Protein AF-A0A6N8UDV1-F1 (afdb_monomer_lite)

Secondary structure (DSSP, 8-state):
---SS-TTSPBPP-STTTTS-SS--STT--TTHHHHHHHHT-----TTSS-SEEETTEEEEEEEPPTTSEEE--THHHHHHHHHHHHHHHHHHHHHHGGGTPPSSHHHHHHHHHHHHHHS--TT--S-HHHHHHTT-B-HHHHHHHHHHHHHHHTTS-----EEEEEETTTTEEEEEEHHHHHHHHTTS---HHHHHHHTT--HHHHHHHHHHHHHHHHHGGGSSS-HHHHHHHHHHHTTSSEEEEEEETTTEEEE---STTEEEEEEETTEEEEEE-

Sequence (278 aa):
MKNQYKNNIWNPWTKKSKNIKFKSSILAVGDGEEKLGAEFNTVPLGQNVSYDLLVFGEKWEVKKLDSDNSFRLGVEVASNYRLIIDSVIRILENVLQLENILINSKKSNQIKNYINLIKSNTGRSSTLLISGLRRNEVSASNLSKANDLIENLKKLLIAENFSVKMFSSYDGLEGNYDILNAFRKLEFEDISIENKLSKLECDIEFYTRLQLTSKIFDDIIIFKDISLKEKLNELVRSIFTDIKLVLVHKDKGFKPITDMDLFYCNRITSGNPRCKLY

Foldseek 3Di:
DPPPDDAPAFDFQDPQLVVPAQCDPDPQQHGNLQSVCSVQVWAFDGPPDLAGTQHPNAGAHEFEADPVQKTFHDPVLLVVVLLLLVLLLQLLVLLLVCLVVQDDDPLSVVSVVLNVLQVDDWDPDPDGLSRCSVQQFWALRSLVSSQVSLVVLLVLADPDWDWFFDQAPVVRDTDTDTLLVLLVRCVPDPDDPVVSCVRSVHDSSVNSSSSSCNRNVVSSVVPNPHTSFVVQLCSVLVSCPRYWYKYADNGRHIHTHDPSVQKTFRTTDPSTTMMHGD

Structure (mmCIF, N/CA/C/O backbone):
data_AF-A0A6N8UDV1-F1
#
_entry.id   AF-A0A6N8UDV1-F1
#
loop_
_atom_site.group_PDB
_atom_site.id
_atom_site.type_symbol
_atom_site.label_atom_id
_atom_site.label_alt_id
_atom_site.label_comp_id
_atom_site.label_asym_id
_atom_site.label_entity_id
_atom_site.label_seq_id
_atom_site.pdbx_PDB_ins_code
_atom_site.Cartn_x
_atom_site.Cartn_y
_atom_site.Cartn_z
_atom_site.occupancy
_atom_site.B_iso_or_equiv
_atom_site.auth_seq_id
_atom_site.auth_comp_id
_atom_site.auth_asym_id
_atom_site.auth_atom_id
_atom_site.pdbx_PDB_model_num
ATOM 1 N N . MET A 1 1 ? 9.685 -21.122 -33.151 1.00 46.31 1 MET A N 1
ATOM 2 C CA . MET A 1 1 ? 10.561 -19.972 -33.476 1.00 46.31 1 MET A CA 1
ATOM 3 C C . MET A 1 1 ? 11.771 -20.020 -32.553 1.00 46.31 1 MET A C 1
ATOM 5 O O . MET A 1 1 ? 11.583 -20.225 -31.364 1.00 46.31 1 MET A O 1
ATOM 9 N N . LYS A 1 2 ? 13.003 -19.933 -33.075 1.00 43.81 2 LYS A N 1
ATOM 10 C CA . LYS A 1 2 ? 14.222 -19.900 -32.243 1.00 43.81 2 LYS A CA 1
ATOM 11 C C . LYS A 1 2 ? 14.246 -18.589 -31.452 1.00 43.81 2 LYS A C 1
ATOM 13 O O . LYS A 1 2 ? 14.195 -17.529 -32.069 1.00 43.81 2 LYS A O 1
ATOM 18 N N . ASN A 1 3 ? 14.339 -18.668 -30.127 1.00 53.94 3 ASN A N 1
ATOM 19 C CA . ASN A 1 3 ? 14.465 -17.502 -29.250 1.00 53.94 3 ASN A CA 1
ATOM 20 C C . ASN A 1 3 ? 15.714 -16.689 -29.640 1.00 53.94 3 ASN A C 1
ATOM 22 O O . ASN A 1 3 ? 16.837 -17.122 -29.387 1.00 53.94 3 ASN A O 1
ATOM 26 N N . GLN A 1 4 ? 15.521 -15.534 -30.291 1.00 80.81 4 GLN A N 1
ATOM 27 C CA . GLN A 1 4 ? 16.610 -14.629 -30.700 1.00 80.81 4 GLN A CA 1
ATOM 28 C C . GLN A 1 4 ? 17.245 -13.880 -29.516 1.00 80.81 4 GLN A C 1
ATOM 30 O O . GLN A 1 4 ? 18.294 -13.262 -29.667 1.00 80.81 4 GLN A O 1
ATOM 35 N N . TYR A 1 5 ? 16.635 -13.960 -28.338 1.00 89.50 5 TYR A N 1
ATOM 36 C CA . TYR A 1 5 ? 17.117 -13.406 -27.079 1.00 89.50 5 TYR A CA 1
ATOM 37 C C . TYR A 1 5 ? 16.723 -14.337 -25.933 1.00 89.50 5 TYR A C 1
ATOM 39 O O . TYR A 1 5 ? 15.841 -15.188 -26.065 1.00 89.50 5 TYR A O 1
ATOM 47 N N . LYS A 1 6 ? 17.386 -14.181 -24.792 1.00 92.81 6 LYS A N 1
ATOM 48 C CA . LYS A 1 6 ? 17.102 -14.927 -23.567 1.00 92.81 6 LYS A CA 1
ATOM 49 C C . LYS A 1 6 ? 16.294 -14.049 -22.609 1.00 92.81 6 LYS A C 1
ATOM 51 O O . LYS A 1 6 ? 16.660 -12.899 -22.370 1.00 92.81 6 LYS A O 1
ATOM 56 N N . ASN A 1 7 ? 15.209 -14.593 -22.063 1.00 92.19 7 ASN A N 1
ATOM 57 C CA . ASN A 1 7 ? 14.381 -13.909 -21.067 1.00 92.19 7 ASN A CA 1
ATOM 58 C C . ASN A 1 7 ? 15.070 -13.886 -19.695 1.00 92.19 7 ASN A C 1
ATOM 60 O O . ASN A 1 7 ? 15.887 -14.753 -19.386 1.00 92.19 7 ASN A O 1
ATOM 64 N N . ASN A 1 8 ? 14.725 -12.894 -18.875 1.00 91.31 8 ASN A N 1
ATOM 65 C CA . ASN A 1 8 ? 15.171 -12.692 -17.492 1.00 91.31 8 ASN A CA 1
ATOM 66 C C . ASN A 1 8 ? 16.697 -12.560 -17.298 1.00 91.31 8 ASN A C 1
ATOM 68 O O . ASN A 1 8 ? 17.172 -12.458 -16.164 1.00 91.31 8 ASN A O 1
ATOM 72 N N . ILE A 1 9 ? 17.476 -12.456 -18.375 1.00 93.00 9 ILE A N 1
ATOM 73 C CA . ILE A 1 9 ? 18.921 -12.210 -18.342 1.00 93.00 9 ILE A CA 1
ATOM 74 C C . ILE A 1 9 ? 19.316 -11.105 -19.325 1.00 93.00 9 ILE A C 1
ATOM 76 O O . ILE A 1 9 ? 18.561 -10.762 -20.232 1.00 93.00 9 ILE A O 1
ATOM 80 N N . TRP A 1 10 ? 20.506 -10.536 -19.137 1.00 94.88 10 TRP A N 1
ATOM 81 C CA . TRP A 1 10 ? 21.035 -9.507 -20.029 1.00 94.88 10 TRP A CA 1
ATOM 82 C C . TRP A 1 10 ? 21.495 -10.107 -21.360 1.00 94.88 10 TRP A C 1
ATOM 84 O O . TRP A 1 10 ? 22.311 -11.028 -21.394 1.00 94.88 10 TRP A O 1
ATOM 94 N N . ASN A 1 11 ? 20.983 -9.549 -22.452 1.00 96.56 11 ASN A N 1
ATOM 95 C CA . ASN A 1 11 ? 21.400 -9.811 -23.821 1.00 96.56 11 ASN A CA 1
ATOM 96 C C . ASN A 1 11 ? 22.271 -8.631 -24.267 1.00 96.56 11 ASN A C 1
ATOM 98 O O . ASN A 1 11 ? 21.762 -7.509 -24.301 1.00 96.56 11 ASN A O 1
ATOM 102 N N . PRO A 1 12 ? 23.563 -8.839 -24.577 1.00 96.44 12 PRO A N 1
ATOM 103 C CA . PRO A 1 12 ? 24.463 -7.746 -24.926 1.00 96.44 12 PRO A CA 1
ATOM 104 C C . PRO A 1 12 ? 24.051 -7.081 -26.244 1.00 96.44 12 PRO A C 1
ATOM 106 O O . PRO A 1 12 ? 23.502 -7.729 -27.136 1.00 96.44 12 PRO A O 1
ATOM 109 N N . TRP A 1 13 ? 24.375 -5.793 -26.386 1.00 95.88 13 TRP A N 1
ATOM 110 C CA . TRP A 1 13 ? 24.215 -5.084 -27.656 1.00 95.88 13 TRP A CA 1
ATOM 111 C C . TRP A 1 13 ? 25.033 -5.753 -28.760 1.00 95.88 13 TRP A C 1
ATOM 113 O O . TRP A 1 13 ? 26.178 -6.159 -28.540 1.00 95.88 13 TRP A O 1
ATOM 123 N N . THR A 1 14 ? 24.468 -5.837 -29.962 1.00 94.62 14 THR A N 1
ATOM 124 C CA . THR A 1 14 ? 25.133 -6.463 -31.103 1.00 94.62 14 THR A CA 1
ATOM 125 C C . THR A 1 14 ? 25.673 -5.417 -32.076 1.00 94.62 14 THR A C 1
ATOM 127 O O . THR A 1 14 ? 25.559 -4.203 -31.885 1.00 94.62 14 THR A O 1
ATOM 130 N N . LYS A 1 15 ? 26.283 -5.885 -33.173 1.00 93.69 15 LYS A N 1
ATOM 131 C CA . LYS A 1 15 ? 26.737 -5.004 -34.256 1.00 93.69 15 LYS A CA 1
ATOM 132 C C . LYS A 1 15 ? 25.580 -4.235 -34.910 1.00 93.69 15 LYS A C 1
ATOM 134 O O . LYS A 1 15 ? 25.843 -3.167 -35.455 1.00 93.69 15 LYS A O 1
ATOM 139 N N . LYS A 1 16 ? 24.337 -4.731 -34.824 1.00 93.38 16 LYS A N 1
ATOM 140 C CA . LYS A 1 16 ? 23.153 -4.099 -35.429 1.00 93.38 16 LYS A CA 1
ATOM 141 C C . LYS A 1 16 ? 22.911 -2.691 -34.895 1.00 93.38 16 LYS A C 1
ATOM 143 O O . LYS A 1 16 ? 22.721 -1.765 -35.672 1.00 93.38 16 LYS A O 1
ATOM 148 N N . SER A 1 17 ? 23.003 -2.509 -33.579 1.00 93.75 17 SER A N 1
ATOM 149 C CA . SER A 1 17 ? 22.775 -1.210 -32.942 1.00 93.75 17 SER A CA 1
ATOM 150 C C . SER A 1 17 ? 24.064 -0.426 -32.668 1.00 93.75 17 SER A C 1
ATOM 152 O O . SER A 1 17 ? 24.022 0.590 -31.973 1.00 93.75 17 SER A O 1
ATOM 154 N N . LYS A 1 18 ? 25.230 -0.866 -33.176 1.00 92.00 18 LYS A N 1
ATOM 155 C CA . LYS A 1 18 ? 26.552 -0.303 -32.818 1.00 92.00 18 LYS A CA 1
ATOM 156 C C . LYS A 1 18 ? 26.631 1.214 -33.013 1.00 92.00 18 LYS A C 1
ATOM 158 O O . LYS A 1 18 ? 27.196 1.900 -32.166 1.00 92.00 18 LYS A O 1
ATOM 163 N N . ASN A 1 19 ? 26.046 1.717 -34.098 1.00 92.62 19 ASN A N 1
ATOM 164 C CA . ASN A 1 19 ? 26.096 3.135 -34.463 1.00 92.62 19 ASN A CA 1
ATOM 165 C C . ASN A 1 19 ? 24.965 3.965 -33.831 1.00 92.62 19 ASN A C 1
ATOM 167 O O . ASN A 1 19 ? 24.956 5.185 -33.971 1.00 92.62 19 ASN A O 1
ATOM 171 N N . ILE A 1 20 ? 24.036 3.325 -33.115 1.00 93.19 20 ILE A N 1
ATOM 172 C CA . ILE A 1 20 ? 22.939 3.998 -32.419 1.00 93.19 20 ILE A CA 1
ATOM 173 C C . ILE A 1 20 ? 23.391 4.350 -31.000 1.00 93.19 20 ILE A C 1
ATOM 175 O O . ILE A 1 20 ? 23.828 3.486 -30.222 1.00 93.19 20 ILE A O 1
ATOM 179 N N . LYS A 1 21 ? 23.310 5.641 -30.662 1.00 94.25 21 LYS A N 1
ATOM 180 C CA . LYS A 1 21 ? 23.623 6.143 -29.320 1.00 94.25 21 LYS A CA 1
ATOM 181 C C . LYS A 1 21 ? 22.597 5.604 -28.323 1.00 94.25 21 LYS A C 1
ATOM 183 O O . LYS A 1 21 ? 21.434 5.426 -28.648 1.00 94.25 21 LYS A O 1
ATOM 188 N N . PHE A 1 22 ? 23.035 5.332 -27.093 1.00 93.25 22 PHE A N 1
ATOM 189 C CA . PHE A 1 22 ? 22.113 4.898 -26.037 1.00 93.25 22 PHE A CA 1
ATOM 190 C C . PHE A 1 22 ? 21.219 6.047 -25.555 1.00 93.25 22 PHE A C 1
ATOM 192 O O . PHE A 1 22 ? 20.041 5.842 -25.301 1.00 93.25 22 PHE A O 1
ATOM 199 N N . LYS A 1 23 ? 21.786 7.252 -25.421 1.00 92.56 23 LYS A N 1
ATOM 200 C CA . LYS A 1 23 ? 21.021 8.441 -25.049 1.00 92.56 23 LYS A CA 1
ATOM 201 C C . LYS A 1 23 ? 20.257 8.941 -26.271 1.00 92.56 23 LYS A C 1
ATOM 203 O O . LYS A 1 23 ? 20.907 9.250 -27.274 1.00 92.56 23 LYS A O 1
ATOM 208 N N . SER A 1 24 ? 18.936 9.024 -26.159 1.00 87.88 24 SER A N 1
ATOM 209 C CA . SER A 1 24 ? 18.085 9.550 -27.227 1.00 87.88 24 SER A CA 1
ATOM 210 C C . SER A 1 24 ? 18.288 11.062 -27.365 1.00 87.88 24 SER A C 1
ATOM 212 O O . SER A 1 24 ? 18.502 11.775 -26.377 1.00 87.88 24 SER A O 1
ATOM 214 N N . SER A 1 25 ? 18.251 11.557 -28.600 1.00 85.75 25 SER A N 1
ATOM 215 C CA . SER A 1 25 ? 18.155 12.994 -28.902 1.00 85.75 25 SER A CA 1
ATOM 216 C C . SER A 1 25 ? 16.743 13.420 -29.304 1.00 85.75 25 SER A C 1
ATOM 218 O O . SER A 1 25 ? 16.510 14.608 -29.517 1.00 85.75 25 SER A O 1
ATOM 220 N N . ILE A 1 26 ? 15.818 12.468 -29.432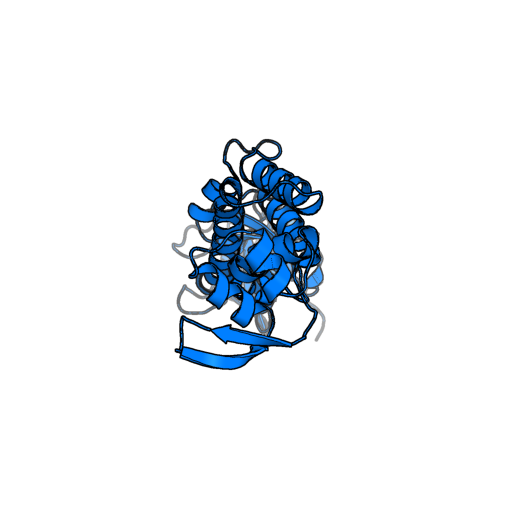 1.00 84.50 26 ILE A N 1
ATOM 221 C CA . ILE A 1 26 ? 14.446 12.702 -29.872 1.00 84.50 26 ILE A CA 1
ATOM 222 C C . ILE A 1 26 ? 13.576 12.980 -28.645 1.00 84.50 26 ILE A C 1
ATOM 224 O O . ILE A 1 26 ? 13.618 12.254 -27.650 1.00 84.50 26 ILE A O 1
ATOM 228 N N . LEU A 1 27 ? 12.781 14.050 -28.714 1.00 79.12 27 LEU A N 1
ATOM 229 C CA . LEU A 1 27 ? 11.787 14.353 -27.687 1.00 79.12 27 LEU A CA 1
ATOM 230 C C . LEU A 1 27 ? 10.797 13.191 -27.565 1.00 79.12 27 LEU A C 1
ATOM 232 O O . LEU A 1 27 ? 10.338 12.663 -28.571 1.00 79.12 27 LEU A O 1
ATOM 236 N N . ALA A 1 28 ? 10.449 12.837 -26.328 1.00 77.88 28 ALA A N 1
ATOM 237 C CA . ALA A 1 28 ? 9.512 11.761 -26.001 1.00 77.88 28 ALA A CA 1
ATOM 238 C C . ALA A 1 28 ? 9.949 10.325 -26.347 1.00 77.88 28 ALA A C 1
ATOM 240 O O . ALA A 1 28 ? 9.132 9.424 -26.211 1.00 77.88 28 ALA A O 1
ATOM 241 N N . VAL A 1 29 ? 11.214 10.105 -26.717 1.00 84.56 29 VAL A N 1
ATOM 242 C CA . VAL A 1 29 ? 11.803 8.764 -26.858 1.00 84.56 29 VAL A CA 1
ATOM 243 C C . VAL A 1 29 ? 12.805 8.556 -25.731 1.00 84.56 29 VAL A C 1
ATOM 245 O O . VAL A 1 29 ? 13.730 9.359 -25.561 1.00 84.56 29 VAL A O 1
ATOM 248 N N . GLY A 1 30 ? 12.616 7.507 -24.940 1.00 87.06 30 GLY A N 1
ATOM 249 C CA . GLY A 1 30 ? 13.472 7.197 -23.806 1.00 87.06 30 GLY A CA 1
ATOM 250 C C . GLY A 1 30 ? 14.849 6.671 -24.211 1.00 87.06 30 GLY A C 1
ATOM 251 O O . GLY A 1 30 ? 15.101 6.177 -25.312 1.00 87.06 30 GLY A O 1
ATOM 252 N N . ASP A 1 31 ? 15.791 6.784 -23.278 1.00 92.06 31 ASP A N 1
ATOM 253 C CA . ASP A 1 31 ? 17.144 6.265 -23.459 1.00 92.06 31 ASP A CA 1
ATOM 254 C C . ASP A 1 31 ? 17.124 4.743 -23.692 1.00 92.06 31 ASP A C 1
ATOM 256 O O . ASP A 1 31 ? 16.642 3.976 -22.858 1.00 92.06 31 ASP A O 1
ATOM 260 N N . GLY A 1 32 ? 17.742 4.306 -24.788 1.00 93.00 32 GLY A N 1
ATOM 261 C CA . GLY A 1 32 ? 17.885 2.901 -25.159 1.00 93.00 32 GLY A CA 1
ATOM 262 C C . GLY A 1 32 ? 16.769 2.348 -26.047 1.00 93.00 32 GLY A C 1
ATOM 263 O O . GLY A 1 32 ? 16.980 1.282 -26.622 1.00 93.00 32 GLY A O 1
ATOM 264 N N . GLU A 1 33 ? 15.653 3.059 -26.231 1.00 94.75 33 GLU A N 1
ATOM 265 C CA . GLU A 1 33 ? 14.538 2.633 -27.095 1.00 94.75 33 GLU A CA 1
ATOM 266 C C . GLU A 1 33 ? 14.958 2.519 -28.563 1.00 94.75 33 GLU A C 1
ATOM 268 O O . GLU A 1 33 ? 14.827 1.449 -29.152 1.00 94.75 33 GLU A O 1
ATOM 273 N N . GLU A 1 34 ? 15.555 3.568 -29.145 1.00 94.75 34 GLU A N 1
ATOM 274 C CA . GLU A 1 34 ? 16.041 3.537 -30.538 1.00 94.75 34 GLU A CA 1
ATOM 275 C C . GLU A 1 34 ? 17.090 2.441 -30.747 1.00 94.75 34 GLU A C 1
ATOM 277 O O . GLU A 1 34 ? 17.106 1.731 -31.755 1.00 94.75 34 GLU A O 1
ATOM 282 N N . LYS A 1 35 ? 17.981 2.288 -29.760 1.00 95.75 35 LYS A N 1
ATOM 283 C CA . LYS A 1 35 ? 19.049 1.291 -29.799 1.00 95.75 35 LYS A CA 1
ATOM 284 C C . LYS A 1 35 ? 18.476 -0.124 -29.788 1.00 95.75 35 LYS A C 1
ATOM 286 O O . LYS A 1 35 ? 18.953 -0.970 -30.541 1.00 95.75 35 LYS A O 1
ATOM 291 N N . LEU A 1 36 ? 17.462 -0.364 -28.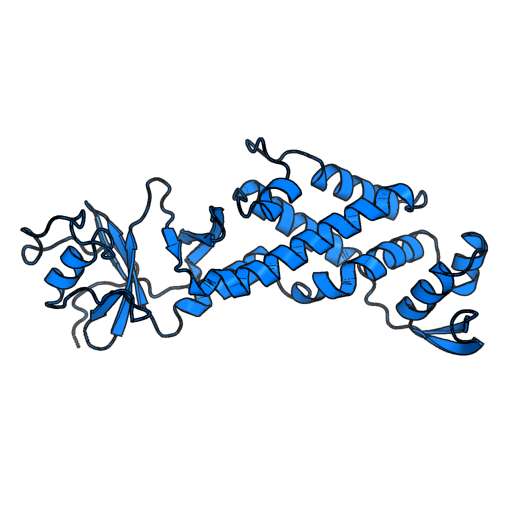959 1.00 96.38 36 LEU A N 1
ATOM 292 C CA . LEU A 1 36 ? 16.754 -1.634 -28.890 1.00 96.38 36 LEU A CA 1
ATOM 293 C C . LEU A 1 36 ? 15.936 -1.891 -30.159 1.00 96.38 36 LEU A C 1
ATOM 295 O O . LEU A 1 36 ? 15.999 -2.992 -30.699 1.00 96.38 36 LEU A O 1
ATOM 299 N N . GLY A 1 37 ? 15.249 -0.876 -30.686 1.00 94.94 37 GLY A N 1
ATOM 300 C CA . GLY A 1 37 ? 14.526 -0.967 -31.952 1.00 94.94 37 GLY A 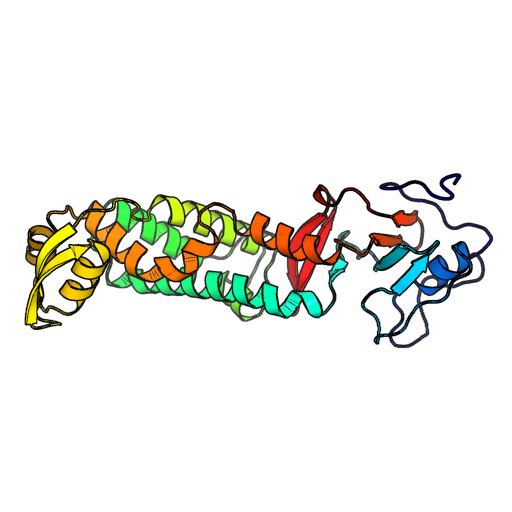CA 1
ATOM 301 C C . GLY A 1 37 ? 15.427 -1.436 -33.097 1.00 94.94 37 GLY A C 1
ATOM 302 O O . GLY A 1 37 ? 15.085 -2.376 -33.816 1.00 94.94 37 GLY A O 1
ATOM 303 N N . ALA A 1 38 ? 16.646 -0.893 -33.185 1.00 94.88 38 ALA A N 1
ATOM 304 C CA . ALA A 1 38 ? 17.640 -1.301 -34.179 1.00 94.88 38 ALA A CA 1
ATOM 305 C C . ALA A 1 38 ? 18.103 -2.770 -34.054 1.00 94.88 38 ALA A C 1
ATOM 307 O O . ALA A 1 38 ? 18.453 -3.385 -35.060 1.00 94.88 38 ALA A O 1
ATOM 308 N N . GLU A 1 39 ? 18.095 -3.375 -32.859 1.00 95.19 39 GLU A N 1
ATOM 309 C CA . GLU A 1 39 ? 18.412 -4.809 -32.702 1.00 95.19 39 GLU A CA 1
ATOM 310 C C . GLU A 1 39 ? 17.366 -5.710 -33.382 1.00 95.19 39 GLU A C 1
ATOM 312 O O . GLU A 1 39 ? 17.695 -6.785 -33.909 1.00 95.19 39 GLU A O 1
ATOM 317 N N . PHE A 1 40 ? 16.118 -5.239 -33.418 1.00 94.50 40 PHE A N 1
ATOM 318 C CA . PHE A 1 40 ? 14.947 -5.976 -33.889 1.00 94.50 40 PHE A CA 1
ATOM 319 C C . PHE A 1 40 ? 14.353 -5.439 -35.196 1.00 94.50 40 PHE A C 1
ATOM 321 O O . PHE A 1 40 ? 13.323 -5.941 -35.637 1.00 94.50 40 PHE A O 1
ATOM 328 N N . ASN A 1 41 ? 15.021 -4.480 -35.846 1.00 93.38 41 ASN A N 1
ATOM 329 C CA . ASN A 1 41 ? 14.546 -3.805 -37.058 1.00 93.38 41 ASN A CA 1
ATOM 330 C C . ASN A 1 41 ? 13.143 -3.190 -36.887 1.00 93.38 41 ASN A C 1
ATOM 332 O O . ASN A 1 41 ? 12.290 -3.315 -37.763 1.00 93.38 41 ASN A O 1
ATOM 336 N N . THR A 1 42 ? 12.909 -2.547 -35.745 1.00 93.06 42 THR A N 1
ATOM 337 C CA . THR A 1 42 ? 11.674 -1.822 -35.420 1.00 93.06 42 THR A CA 1
ATOM 338 C C . THR A 1 42 ? 12.008 -0.397 -34.969 1.00 93.06 42 THR A C 1
ATOM 340 O O . THR A 1 42 ? 13.176 -0.067 -34.745 1.00 93.06 42 THR A O 1
ATOM 343 N N . VAL A 1 43 ? 10.998 0.460 -34.858 1.00 92.06 43 VAL A N 1
ATOM 344 C CA . VAL A 1 43 ? 11.150 1.866 -34.461 1.00 92.06 43 VAL A CA 1
ATOM 345 C C . VAL A 1 43 ? 10.340 2.151 -33.196 1.00 92.06 43 VAL A C 1
ATOM 347 O O . VAL A 1 43 ? 9.268 1.560 -33.044 1.00 92.06 43 VAL A O 1
ATOM 350 N N . PRO A 1 44 ? 10.822 3.036 -32.302 1.00 91.81 44 PRO A N 1
ATOM 351 C CA . PRO A 1 44 ? 10.039 3.493 -31.162 1.00 91.81 44 PRO A CA 1
ATOM 352 C C . PRO A 1 44 ? 8.701 4.073 -31.601 1.00 91.81 44 PRO A C 1
ATOM 354 O O . PRO A 1 44 ? 8.619 4.857 -32.551 1.00 91.81 44 PRO A O 1
ATOM 357 N N . LEU A 1 45 ? 7.654 3.670 -30.902 1.00 85.50 45 LEU A N 1
ATOM 358 C CA . LEU A 1 45 ? 6.317 4.196 -31.063 1.00 85.50 45 LEU A CA 1
ATOM 359 C C . LEU A 1 45 ? 6.170 5.407 -30.134 1.00 85.50 45 LEU A C 1
ATOM 361 O O . LEU A 1 45 ? 6.655 5.407 -29.010 1.00 85.50 45 LEU A O 1
ATOM 365 N N . GLY A 1 46 ? 5.569 6.486 -30.636 1.00 73.38 46 GLY A N 1
ATOM 366 C CA . GLY A 1 46 ? 5.429 7.730 -29.874 1.00 73.38 46 GLY A CA 1
ATOM 367 C C . GLY A 1 46 ? 4.380 7.649 -28.756 1.00 73.38 46 GLY A C 1
ATOM 368 O O . GLY A 1 46 ? 3.725 6.633 -28.559 1.00 73.38 46 GLY A O 1
ATOM 369 N N . GLN A 1 47 ? 4.128 8.785 -28.098 1.00 69.56 47 GLN A N 1
ATOM 370 C CA . GLN A 1 47 ? 3.263 8.919 -26.907 1.00 69.56 47 GLN A CA 1
ATOM 371 C C . GLN A 1 47 ? 1.786 8.497 -27.068 1.00 69.56 47 GLN A C 1
ATOM 373 O O . GLN A 1 47 ? 1.041 8.518 -26.093 1.00 69.56 47 GLN A O 1
ATOM 378 N N . ASN A 1 48 ? 1.339 8.155 -28.277 1.00 75.94 48 ASN A N 1
ATOM 379 C CA . ASN A 1 48 ? -0.059 7.816 -28.563 1.00 75.94 48 ASN A CA 1
ATOM 380 C C . ASN A 1 48 ? -0.383 6.328 -28.359 1.00 75.94 48 ASN A C 1
ATOM 382 O O . ASN A 1 48 ? -1.522 5.920 -28.579 1.00 75.94 48 ASN A O 1
ATOM 386 N N . VAL A 1 49 ? 0.601 5.511 -27.983 1.00 82.56 49 VAL A N 1
ATOM 387 C CA . VAL A 1 49 ? 0.417 4.092 -27.663 1.00 82.56 49 VAL A CA 1
ATOM 388 C C . VAL A 1 49 ? 0.970 3.788 -26.273 1.00 82.56 49 VAL A C 1
ATOM 390 O O . VAL A 1 49 ? 1.830 4.502 -25.770 1.00 82.56 49 VAL A O 1
ATOM 393 N N . SER A 1 50 ? 0.466 2.727 -25.645 1.00 83.12 50 SER A N 1
ATOM 394 C CA . SER A 1 50 ? 0.827 2.333 -24.276 1.00 83.12 50 SER A CA 1
ATOM 395 C C . SER A 1 50 ? 2.130 1.529 -24.164 1.00 83.12 50 SER A C 1
ATOM 397 O O . SER A 1 50 ? 2.425 1.014 -23.092 1.00 83.12 50 SER A O 1
ATOM 399 N N . TYR A 1 51 ? 2.872 1.362 -25.262 1.00 89.56 51 TYR A N 1
ATOM 400 C CA . TYR A 1 51 ? 4.095 0.565 -25.325 1.00 89.56 51 TYR A CA 1
ATOM 401 C C . TYR A 1 51 ? 5.083 1.168 -26.329 1.00 89.56 51 TYR A C 1
ATOM 403 O O . TYR A 1 51 ? 4.678 1.712 -27.356 1.00 89.56 51 TYR A O 1
ATOM 411 N N . ASP A 1 52 ? 6.378 1.009 -26.074 1.00 91.50 52 ASP A N 1
ATOM 412 C CA . ASP A 1 52 ? 7.429 1.679 -26.845 1.00 91.50 52 ASP A CA 1
ATOM 413 C C . ASP A 1 52 ? 7.806 0.944 -28.144 1.00 91.50 52 ASP A C 1
ATOM 415 O O . ASP A 1 52 ? 8.165 1.583 -29.130 1.00 91.50 52 ASP A O 1
ATOM 419 N N . LEU A 1 53 ? 7.760 -0.395 -28.191 1.00 93.94 53 LEU A N 1
ATOM 420 C CA . LEU A 1 53 ? 8.176 -1.173 -29.374 1.00 93.94 53 LEU A CA 1
ATOM 421 C C . LEU A 1 53 ? 7.222 -2.329 -29.687 1.00 93.94 53 LEU A C 1
ATOM 423 O O . LEU A 1 53 ? 6.745 -3.020 -28.792 1.00 93.94 53 LEU A O 1
ATOM 427 N N . LEU A 1 54 ? 7.015 -2.605 -30.979 1.00 93.81 54 LEU A N 1
ATOM 428 C CA . LEU A 1 54 ? 6.394 -3.848 -31.445 1.00 93.81 54 LEU A CA 1
ATOM 429 C C . LEU A 1 54 ? 7.483 -4.786 -31.972 1.00 93.81 54 LEU A C 1
ATOM 431 O O . LEU A 1 54 ? 8.097 -4.513 -33.008 1.00 93.81 54 LEU A O 1
ATOM 435 N N . VAL A 1 55 ? 7.727 -5.887 -31.261 1.00 92.88 55 VAL A N 1
ATOM 436 C CA . VAL A 1 55 ? 8.788 -6.854 -31.578 1.00 92.88 55 VAL A CA 1
ATOM 437 C C . VAL A 1 55 ? 8.161 -8.232 -31.745 1.00 92.88 55 VAL A C 1
ATOM 439 O O . VAL A 1 55 ? 7.607 -8.787 -30.806 1.00 92.88 55 VAL A O 1
ATOM 442 N N . PHE A 1 56 ? 8.218 -8.788 -32.959 1.00 90.62 56 PHE A N 1
ATOM 443 C CA . PHE A 1 56 ? 7.625 -10.097 -33.290 1.00 90.62 56 PHE A CA 1
ATOM 444 C C . PHE A 1 56 ? 6.139 -10.246 -32.902 1.00 90.62 56 PHE A C 1
ATOM 446 O O . PHE A 1 56 ? 5.692 -11.337 -32.562 1.00 90.62 56 PHE A O 1
ATOM 453 N N . GLY A 1 57 ? 5.373 -9.152 -32.959 1.00 89.56 57 GLY A N 1
ATOM 454 C CA . GLY A 1 57 ? 3.962 -9.127 -32.556 1.00 89.56 57 GLY A CA 1
ATOM 455 C C . GLY A 1 57 ? 3.728 -8.962 -31.049 1.00 89.56 57 GLY A C 1
ATOM 456 O O . GLY A 1 57 ? 2.579 -8.885 -30.630 1.00 89.56 57 GLY A O 1
ATOM 457 N N . GLU A 1 58 ? 4.783 -8.863 -30.238 1.00 92.81 58 GLU A N 1
ATOM 458 C CA . GLU A 1 58 ? 4.696 -8.560 -28.810 1.00 92.81 58 GLU A CA 1
ATOM 459 C C . GLU A 1 58 ? 4.839 -7.053 -28.561 1.00 92.81 58 GLU A C 1
ATOM 461 O O . GLU A 1 58 ? 5.732 -6.404 -29.116 1.00 92.81 58 GLU A O 1
ATOM 466 N N . LYS A 1 59 ? 3.990 -6.506 -27.686 1.00 94.12 59 LYS A N 1
ATOM 467 C CA . LYS A 1 59 ? 4.090 -5.127 -27.192 1.00 94.12 59 LYS A CA 1
ATOM 468 C C . LYS A 1 59 ? 5.176 -5.055 -26.127 1.00 94.12 59 LYS A C 1
ATOM 470 O O . LYS A 1 59 ? 5.130 -5.824 -25.167 1.00 94.12 59 LYS A O 1
ATOM 475 N N . TRP A 1 60 ? 6.161 -4.185 -26.296 1.00 94.00 60 TRP A N 1
ATOM 476 C CA . TRP A 1 60 ? 7.286 -4.043 -25.376 1.00 94.00 60 TRP A CA 1
ATOM 477 C C . TRP A 1 60 ? 7.315 -2.638 -24.779 1.00 94.00 60 TRP A C 1
ATOM 479 O O . TRP A 1 60 ? 7.371 -1.662 -25.519 1.00 94.00 60 TRP A O 1
ATOM 489 N N . GLU A 1 61 ? 7.343 -2.560 -23.451 1.00 93.06 61 GLU A N 1
ATOM 490 C CA . GLU A 1 61 ? 7.595 -1.334 -22.689 1.00 93.06 61 GLU A CA 1
ATOM 491 C C . GLU A 1 61 ? 9.065 -1.303 -22.282 1.00 93.06 61 GLU A C 1
ATOM 493 O O . GLU A 1 61 ? 9.556 -2.194 -21.580 1.00 93.06 61 GLU A O 1
ATOM 498 N N . VAL A 1 62 ? 9.784 -0.273 -22.702 1.00 93.56 62 VAL A N 1
ATOM 499 C CA . VAL A 1 62 ? 11.217 -0.131 -22.497 1.00 93.56 62 VAL A CA 1
ATOM 500 C C . VAL A 1 62 ? 11.473 0.766 -21.294 1.00 93.56 62 VAL A C 1
ATOM 502 O O . VAL A 1 62 ? 10.973 1.884 -21.164 1.00 93.56 62 VAL A O 1
ATOM 505 N N . LYS A 1 63 ? 12.287 0.270 -20.360 1.00 92.94 63 LYS A N 1
ATOM 506 C CA . LYS A 1 63 ? 12.667 1.030 -19.167 1.00 92.94 63 LYS A CA 1
ATOM 507 C C . LYS A 1 63 ? 14.163 1.005 -18.938 1.00 92.94 63 LYS A C 1
ATOM 509 O O . LYS A 1 63 ? 14.782 -0.034 -18.704 1.00 92.94 63 LYS A O 1
ATOM 514 N N . LYS A 1 64 ? 14.756 2.194 -18.950 1.00 92.81 64 LYS A N 1
ATOM 515 C CA . LYS A 1 64 ? 16.119 2.397 -18.473 1.00 92.81 64 LYS A CA 1
ATOM 516 C C . LYS A 1 64 ? 16.160 2.265 -16.953 1.00 92.81 64 LYS A C 1
ATOM 518 O O . LYS A 1 64 ? 15.353 2.866 -16.245 1.00 92.81 64 LYS A O 1
ATOM 523 N N . LEU A 1 65 ? 17.149 1.521 -16.465 1.00 90.06 65 LEU A N 1
ATOM 524 C CA . LEU A 1 65 ? 17.479 1.496 -15.045 1.00 90.06 65 LEU A CA 1
ATOM 525 C C . LEU A 1 65 ? 18.244 2.755 -14.636 1.00 90.06 65 LEU A C 1
ATOM 527 O O . LEU A 1 65 ? 19.208 3.158 -15.293 1.00 90.06 65 LEU A O 1
ATOM 531 N N . ASP A 1 66 ? 17.848 3.326 -13.506 1.00 86.44 66 ASP A N 1
ATOM 532 C CA . ASP A 1 66 ? 18.613 4.361 -12.826 1.00 86.44 66 ASP A CA 1
ATOM 533 C C . ASP A 1 66 ? 19.774 3.779 -12.020 1.00 86.44 66 ASP A C 1
ATOM 535 O O . ASP A 1 66 ? 19.923 2.566 -11.868 1.00 86.44 66 ASP A O 1
ATOM 539 N N . SER A 1 67 ? 20.604 4.667 -11.470 1.00 85.75 67 SER A N 1
ATOM 540 C CA . SER A 1 67 ? 21.794 4.308 -10.691 1.00 85.75 67 SER A CA 1
ATOM 541 C C . SER A 1 67 ? 21.501 3.429 -9.471 1.00 85.75 67 SER A C 1
ATOM 543 O O . SER A 1 67 ? 22.374 2.687 -9.033 1.00 85.75 67 SER A O 1
ATOM 545 N N . ASP A 1 68 ? 20.280 3.476 -8.932 1.00 85.19 68 ASP A N 1
ATOM 546 C CA . ASP A 1 68 ? 19.830 2.634 -7.822 1.00 85.19 68 ASP A CA 1
ATOM 547 C C . ASP A 1 68 ? 19.129 1.337 -8.276 1.00 85.19 68 ASP A C 1
ATOM 549 O O . ASP A 1 68 ? 18.488 0.676 -7.452 1.00 85.19 68 ASP A O 1
ATOM 553 N N . ASN A 1 69 ? 19.238 0.976 -9.561 1.00 87.00 69 ASN A N 1
ATOM 554 C CA . ASN A 1 69 ? 18.518 -0.117 -10.223 1.00 87.00 69 ASN A CA 1
ATOM 555 C C . ASN A 1 69 ? 16.986 0.007 -10.129 1.00 87.00 69 ASN A C 1
ATOM 557 O O . ASN A 1 69 ? 16.286 -1.004 -10.094 1.00 87.00 69 ASN A O 1
ATOM 561 N N . SER A 1 70 ? 16.456 1.233 -10.066 1.00 90.88 70 SER A N 1
ATOM 562 C CA . SER A 1 70 ? 15.013 1.485 -10.145 1.00 90.88 70 SER A CA 1
ATOM 563 C C . SER A 1 70 ? 14.588 2.083 -11.481 1.00 90.88 70 SER A C 1
ATOM 565 O O . SER A 1 70 ? 15.406 2.615 -12.226 1.00 90.88 70 SER A O 1
ATOM 567 N N . PHE A 1 71 ? 13.287 2.055 -11.759 1.00 90.12 71 PHE A N 1
ATOM 568 C CA . PHE A 1 71 ? 12.669 2.739 -12.899 1.00 90.12 71 PHE A CA 1
ATOM 569 C C . PHE A 1 71 ? 11.271 3.261 -12.529 1.00 90.12 71 PHE A C 1
ATOM 571 O O . PHE A 1 71 ? 10.698 2.849 -11.515 1.00 90.12 71 PHE A O 1
ATOM 578 N N . ARG A 1 72 ? 10.747 4.215 -13.308 1.00 86.38 72 ARG A N 1
ATOM 579 C CA . ARG A 1 72 ? 9.380 4.750 -13.153 1.00 86.38 72 ARG A CA 1
ATOM 580 C C . ARG A 1 72 ? 8.436 4.073 -14.126 1.00 86.38 72 ARG A C 1
ATOM 582 O O . ARG A 1 72 ? 8.839 3.728 -15.233 1.00 86.38 72 ARG A O 1
ATOM 589 N N . LEU A 1 73 ? 7.185 3.959 -13.716 1.00 83.06 73 LEU A N 1
ATOM 590 C CA . LEU A 1 73 ? 6.088 3.608 -14.606 1.00 83.06 73 LEU A CA 1
ATOM 591 C C . LEU A 1 73 ? 5.454 4.876 -15.187 1.00 83.06 73 LEU A C 1
ATOM 593 O O . LEU A 1 73 ? 5.683 5.977 -14.677 1.00 83.06 73 LEU A O 1
ATOM 597 N N . GLY A 1 74 ? 4.701 4.705 -16.274 1.00 74.88 74 GLY A N 1
ATOM 598 C CA . GLY A 1 74 ? 3.949 5.780 -16.915 1.00 74.88 74 GLY A CA 1
ATOM 599 C C . GLY A 1 74 ? 2.797 6.315 -16.055 1.00 74.88 74 GLY A C 1
ATOM 600 O O . GLY A 1 74 ? 2.509 5.812 -14.969 1.00 74.88 74 GLY A O 1
ATOM 601 N N . VAL A 1 75 ? 2.119 7.347 -16.562 1.00 71.75 75 VAL A N 1
ATOM 602 C CA . VAL A 1 75 ? 1.060 8.085 -15.843 1.00 71.75 75 VAL A CA 1
ATOM 603 C C . VAL A 1 75 ? -0.190 7.233 -15.586 1.00 71.75 75 VAL A C 1
ATOM 605 O O . VAL A 1 75 ? -0.916 7.491 -14.631 1.00 71.75 75 VAL A O 1
ATOM 608 N N . GLU A 1 76 ? -0.422 6.193 -16.388 1.00 72.31 76 GLU A N 1
ATOM 609 C CA . GLU A 1 76 ? -1.599 5.316 -16.295 1.00 72.31 76 GLU A CA 1
ATOM 610 C C . GLU A 1 76 ? -1.776 4.678 -14.905 1.00 72.31 76 GLU A C 1
ATOM 612 O O . GLU A 1 76 ? -2.889 4.499 -14.420 1.00 72.31 76 GLU A O 1
ATOM 617 N N . VAL A 1 77 ? -0.672 4.430 -14.200 1.00 76.56 77 VAL A N 1
ATOM 618 C CA . VAL A 1 77 ? -0.669 3.817 -12.861 1.00 76.56 77 VAL A CA 1
ATOM 619 C C . VAL A 1 77 ? -1.061 4.805 -11.766 1.00 76.56 77 VAL A C 1
ATOM 621 O O . VAL A 1 77 ? -1.469 4.400 -10.677 1.00 76.56 77 VAL A O 1
ATOM 624 N N . ALA A 1 78 ? -0.906 6.105 -12.023 1.00 74.31 78 ALA A N 1
ATOM 625 C CA . ALA A 1 78 ? -0.949 7.140 -10.997 1.00 74.31 78 ALA A CA 1
ATOM 626 C C . ALA A 1 78 ? -2.339 7.291 -10.361 1.00 74.31 78 ALA A C 1
ATOM 628 O O . ALA A 1 78 ? -2.438 7.538 -9.159 1.00 74.31 78 ALA A O 1
ATOM 629 N N . SER A 1 79 ? -3.412 7.125 -11.142 1.00 75.81 79 SER A N 1
ATOM 630 C CA . SER A 1 79 ? -4.797 7.277 -10.673 1.00 75.81 79 SER A CA 1
ATOM 631 C C . SER A 1 79 ? -5.177 6.194 -9.660 1.00 75.81 79 SER A C 1
ATOM 633 O O . SER A 1 79 ? -5.566 6.506 -8.534 1.00 75.81 79 SER A O 1
ATOM 635 N N . ASN A 1 80 ? -4.985 4.925 -10.021 1.00 82.44 80 ASN A N 1
ATOM 636 C CA . ASN A 1 80 ? -5.265 3.780 -9.151 1.00 82.44 80 ASN A CA 1
ATOM 637 C C . ASN A 1 80 ? -4.339 3.754 -7.932 1.00 82.44 80 ASN A C 1
ATOM 639 O O . ASN A 1 80 ? -4.762 3.443 -6.819 1.00 82.44 80 ASN A O 1
ATOM 643 N N . TYR A 1 81 ? -3.080 4.145 -8.125 1.00 86.69 81 TYR A N 1
ATOM 644 C CA . TYR A 1 81 ? -2.118 4.296 -7.043 1.00 86.69 81 TYR A CA 1
ATOM 645 C C . TYR A 1 81 ? -2.587 5.326 -6.005 1.00 86.69 81 TYR A C 1
ATOM 647 O O . TYR A 1 81 ? -2.519 5.074 -4.800 1.00 86.69 81 TYR A O 1
ATOM 655 N N . ARG A 1 82 ? -3.115 6.468 -6.458 1.00 86.50 82 ARG A N 1
ATOM 656 C CA . ARG A 1 82 ? -3.585 7.537 -5.575 1.00 86.50 82 ARG A CA 1
ATOM 657 C C . ARG A 1 82 ? -4.724 7.082 -4.664 1.00 86.50 82 ARG A C 1
ATOM 659 O O . ARG A 1 82 ? -4.695 7.406 -3.484 1.00 86.50 82 ARG A O 1
ATOM 666 N N . LEU A 1 83 ? -5.653 6.262 -5.158 1.00 89.50 83 LEU A N 1
ATOM 667 C CA . LEU A 1 83 ? -6.734 5.700 -4.336 1.00 89.50 83 LEU A CA 1
ATOM 668 C C . LEU A 1 83 ? -6.202 4.870 -3.157 1.00 89.50 83 LEU A C 1
ATOM 670 O O . LEU A 1 83 ? -6.692 5.001 -2.032 1.00 89.50 83 LEU A O 1
ATOM 674 N N . ILE A 1 84 ? -5.171 4.051 -3.395 1.00 93.69 84 ILE A N 1
ATOM 675 C CA . ILE A 1 84 ? -4.530 3.246 -2.346 1.00 93.69 84 ILE A CA 1
ATOM 676 C C . ILE A 1 84 ? -3.912 4.172 -1.295 1.00 93.69 84 ILE A C 1
ATOM 678 O O . ILE A 1 84 ? -4.152 4.008 -0.101 1.00 93.69 84 ILE A O 1
ATOM 682 N N . ILE A 1 85 ? -3.144 5.170 -1.727 1.00 93.12 85 ILE A N 1
ATOM 683 C CA . ILE A 1 85 ? -2.417 6.067 -0.822 1.00 93.12 85 ILE A CA 1
ATOM 684 C C . ILE A 1 85 ? -3.333 6.997 -0.053 1.00 93.12 85 ILE A C 1
ATOM 686 O O . ILE A 1 85 ? -3.112 7.193 1.138 1.00 93.12 85 ILE A O 1
ATOM 690 N N . ASP A 1 86 ? -4.368 7.534 -0.690 1.00 93.69 86 ASP A N 1
ATOM 691 C CA . ASP A 1 86 ? -5.352 8.374 -0.018 1.00 93.69 86 ASP A CA 1
ATOM 692 C C . ASP A 1 86 ? -6.053 7.580 1.096 1.00 93.69 86 ASP A C 1
ATOM 694 O O . ASP A 1 86 ? -6.275 8.111 2.182 1.00 93.69 86 ASP A O 1
ATOM 698 N N . SER A 1 87 ? -6.308 6.284 0.878 1.00 96.25 87 SER A N 1
ATOM 699 C CA . SER A 1 87 ? -6.833 5.386 1.918 1.00 96.25 87 SER A CA 1
ATOM 700 C C . SER A 1 87 ? -5.829 5.194 3.059 1.00 96.25 87 SER A C 1
ATOM 702 O O . SER A 1 87 ? -6.192 5.311 4.226 1.00 96.25 87 SER A O 1
ATOM 704 N N . VAL A 1 88 ? -4.538 4.997 2.755 1.00 97.06 88 VAL A N 1
ATOM 705 C CA . VAL A 1 88 ? -3.481 4.952 3.785 1.00 97.06 88 VAL A CA 1
ATOM 706 C C . VAL A 1 88 ? -3.426 6.256 4.582 1.00 97.06 88 VAL A C 1
ATOM 708 O O . VAL A 1 88 ? -3.342 6.217 5.807 1.00 97.06 88 VAL A O 1
ATOM 711 N N . ILE A 1 89 ? -3.488 7.411 3.917 1.00 96.81 89 ILE A N 1
ATOM 712 C CA . ILE A 1 89 ? -3.475 8.725 4.570 1.00 96.81 89 ILE A CA 1
ATOM 713 C C . ILE A 1 89 ? -4.657 8.843 5.535 1.00 96.81 89 ILE A C 1
ATOM 715 O O . ILE A 1 89 ? -4.432 9.146 6.707 1.00 96.81 89 ILE A O 1
ATOM 719 N N . ARG A 1 90 ? -5.881 8.541 5.082 1.00 97.69 90 ARG A N 1
ATOM 720 C CA . ARG A 1 90 ? -7.085 8.605 5.924 1.00 97.69 90 ARG A CA 1
ATOM 721 C C . ARG A 1 90 ? -6.999 7.674 7.131 1.00 97.69 90 ARG A C 1
ATOM 723 O O . ARG A 1 90 ? -7.284 8.119 8.239 1.00 97.69 90 ARG A O 1
ATOM 730 N N . ILE A 1 91 ? -6.506 6.441 6.961 1.00 98.12 91 ILE A N 1
ATOM 731 C CA . ILE A 1 91 ? -6.266 5.516 8.085 1.00 98.12 91 ILE A CA 1
ATOM 732 C C . ILE A 1 91 ? -5.347 6.166 9.122 1.00 98.12 91 ILE A C 1
ATOM 734 O O . ILE A 1 91 ? -5.685 6.214 10.304 1.00 98.12 91 ILE A O 1
ATOM 738 N N . LEU A 1 92 ? -4.181 6.666 8.703 1.00 97.62 92 LEU A N 1
ATOM 739 C CA . LEU A 1 92 ? -3.195 7.214 9.636 1.00 97.62 92 LEU A CA 1
ATOM 740 C C . LEU A 1 92 ? -3.697 8.493 10.318 1.00 97.62 92 LEU A C 1
ATOM 742 O O . LEU A 1 92 ? -3.473 8.670 11.513 1.00 97.62 92 LEU A O 1
ATOM 746 N N . GLU A 1 93 ? -4.387 9.368 9.590 1.00 96.62 93 GLU A N 1
ATOM 747 C CA . GLU A 1 93 ? -4.976 10.592 10.142 1.00 96.62 93 GLU A CA 1
ATOM 748 C C . GLU A 1 93 ? -6.080 10.286 11.156 1.00 96.62 93 GLU A C 1
ATOM 750 O O . GLU A 1 93 ? -6.086 10.860 12.245 1.00 96.62 93 GLU A O 1
ATOM 755 N N . ASN A 1 94 ? -6.955 9.330 10.851 1.00 97.06 94 ASN A N 1
ATOM 756 C CA . ASN A 1 94 ? -8.002 8.893 11.768 1.00 97.06 94 ASN A CA 1
ATOM 757 C C . ASN A 1 94 ? -7.417 8.228 13.022 1.00 97.06 94 ASN A C 1
ATOM 759 O O . ASN A 1 94 ? -7.916 8.467 14.118 1.00 97.06 94 ASN A O 1
ATOM 763 N N . VAL A 1 95 ? -6.315 7.476 12.903 1.00 97.56 95 VAL A N 1
ATOM 764 C CA . VAL A 1 95 ? -5.581 6.952 14.071 1.00 97.56 95 VAL A CA 1
ATOM 765 C C . VAL A 1 95 ? -4.991 8.081 14.916 1.00 97.56 95 VAL A C 1
ATOM 767 O O . VAL A 1 95 ? -5.064 8.013 16.140 1.00 97.56 95 VAL A O 1
ATOM 770 N N . LEU A 1 96 ? -4.436 9.134 14.305 1.00 96.50 96 LEU A N 1
ATOM 771 C CA . LEU A 1 96 ? -3.924 10.288 15.055 1.00 96.50 96 LEU A CA 1
ATOM 772 C C . LEU A 1 96 ? -5.025 11.012 15.837 1.00 96.50 96 LEU A C 1
ATOM 774 O O . LEU A 1 96 ? -4.787 11.427 16.969 1.00 96.50 96 LEU A O 1
ATOM 778 N N . GLN A 1 97 ? -6.226 11.138 15.269 1.00 95.31 97 GLN A N 1
ATOM 779 C CA . GLN A 1 97 ? -7.362 11.776 15.944 1.00 95.31 97 GLN A CA 1
ATOM 780 C C . GLN A 1 97 ? -7.803 11.031 17.213 1.00 95.31 97 GLN A C 1
ATOM 782 O O . GLN A 1 97 ? -8.392 11.646 18.102 1.00 95.31 97 GLN A O 1
ATOM 787 N N . LEU A 1 98 ? -7.497 9.733 17.332 1.00 95.25 98 LEU A N 1
ATOM 788 C CA . LEU A 1 98 ? -7.843 8.946 18.517 1.00 95.25 98 LEU A CA 1
ATOM 789 C C . LEU A 1 98 ? -7.081 9.386 19.774 1.00 95.25 98 LEU A C 1
ATOM 791 O O . LEU A 1 98 ? -7.558 9.146 20.878 1.00 95.25 98 LEU A O 1
ATOM 795 N N . GLU A 1 99 ? -5.921 10.036 19.640 1.00 93.88 99 GLU A N 1
ATOM 796 C CA . GLU A 1 99 ? -5.013 10.333 20.759 1.00 93.88 99 GLU A CA 1
ATOM 797 C C . GLU A 1 99 ? -5.707 10.965 21.973 1.00 93.88 99 GLU A C 1
ATOM 799 O O . GLU A 1 99 ? -5.447 10.565 23.108 1.00 93.88 99 GLU A O 1
ATOM 804 N N . ASN A 1 100 ? -6.624 11.901 21.717 1.00 90.19 100 ASN A N 1
ATOM 805 C CA . ASN A 1 100 ? -7.295 12.691 22.748 1.00 90.19 100 ASN A CA 1
ATOM 806 C C . ASN A 1 100 ? -8.558 12.029 23.318 1.00 90.19 100 ASN A C 1
ATOM 808 O O . ASN A 1 100 ? -9.072 12.494 24.329 1.00 90.19 100 ASN A O 1
ATOM 812 N N . ILE A 1 101 ? -9.068 10.971 22.681 1.00 91.12 101 ILE A N 1
ATOM 813 C CA . ILE A 1 101 ? -10.308 10.286 23.091 1.00 91.12 101 ILE A CA 1
ATOM 814 C C . ILE A 1 101 ? -10.061 8.871 23.629 1.00 91.12 101 ILE A C 1
ATOM 816 O O . ILE A 1 101 ? -10.984 8.208 24.103 1.00 91.12 101 ILE A O 1
ATOM 820 N N . LEU A 1 102 ? -8.819 8.390 23.540 1.00 93.25 102 LEU A N 1
ATOM 821 C CA . LEU A 1 102 ? -8.424 7.077 24.026 1.00 93.25 102 LEU A CA 1
ATOM 822 C C . LEU A 1 102 ? -8.394 7.037 25.553 1.00 93.25 102 LEU A C 1
ATOM 824 O O . LEU A 1 102 ? -7.550 7.655 26.209 1.00 93.25 102 LEU A O 1
ATOM 828 N N . ILE A 1 103 ? -9.262 6.200 26.104 1.00 90.69 103 ILE A N 1
ATOM 829 C CA . ILE A 1 103 ? -9.354 5.931 27.538 1.00 90.69 103 ILE A CA 1
ATOM 830 C C . ILE A 1 103 ? -8.167 5.057 27.959 1.00 90.69 103 ILE A C 1
ATOM 832 O O . ILE A 1 103 ? -7.639 4.296 27.151 1.00 90.69 103 ILE A O 1
ATOM 836 N N . ASN A 1 104 ? -7.677 5.187 29.192 1.00 93.06 104 ASN A N 1
ATOM 837 C CA . ASN A 1 104 ? -6.495 4.446 29.633 1.00 93.06 104 ASN A CA 1
ATOM 838 C C . ASN A 1 104 ? -6.774 2.931 29.695 1.00 93.06 104 ASN A C 1
ATOM 840 O O . ASN A 1 104 ? -7.616 2.483 30.466 1.00 93.06 104 ASN A O 1
ATOM 844 N N . SER A 1 105 ? -6.065 2.155 28.878 1.00 94.81 105 SER A N 1
ATOM 845 C CA . SER A 1 105 ? -6.210 0.700 28.746 1.00 94.81 105 SER A CA 1
ATOM 846 C C . SER A 1 105 ? -4.956 0.108 28.090 1.00 94.81 105 SER A C 1
ATOM 848 O O . SER A 1 105 ? -4.115 0.838 27.546 1.00 94.81 105 SER A O 1
ATOM 850 N N . LYS A 1 106 ? -4.797 -1.219 28.105 1.00 96.69 106 LYS A N 1
ATOM 851 C CA . LYS A 1 106 ? -3.665 -1.885 27.443 1.00 96.69 106 LYS A CA 1
ATOM 852 C C . LYS A 1 106 ? -3.708 -1.656 25.931 1.00 96.69 106 LYS A C 1
ATOM 854 O O . LYS A 1 106 ? -2.678 -1.329 25.334 1.00 96.69 106 LYS A O 1
ATOM 859 N N . LYS A 1 107 ? -4.882 -1.785 25.307 1.00 96.06 107 LYS A N 1
ATOM 860 C CA . LYS A 1 107 ? -5.090 -1.516 23.875 1.00 96.06 107 LYS A CA 1
ATOM 861 C C . LYS A 1 107 ? -4.896 -0.044 23.540 1.00 96.06 107 LYS A C 1
ATOM 863 O O . LYS A 1 107 ? -4.296 0.259 22.514 1.00 96.06 107 LYS A O 1
ATOM 868 N N . SER A 1 108 ? -5.296 0.864 24.422 1.00 96.00 108 SER A N 1
ATOM 869 C CA . SER A 1 108 ? -5.053 2.300 24.263 1.00 96.00 108 SER A CA 1
ATOM 870 C C . SER A 1 108 ? -3.564 2.619 24.246 1.00 96.00 108 SER A C 1
ATOM 872 O O . SER A 1 108 ? -3.097 3.300 23.336 1.00 96.00 108 SER A O 1
ATOM 874 N N . ASN A 1 109 ? -2.779 2.038 25.156 1.00 96.88 109 ASN A N 1
ATOM 875 C CA . ASN A 1 109 ? -1.321 2.180 25.139 1.00 96.88 109 ASN A CA 1
ATOM 876 C C . ASN A 1 109 ? -0.701 1.598 23.859 1.00 96.88 109 ASN A C 1
ATOM 878 O O . ASN A 1 109 ? 0.208 2.194 23.281 1.00 96.88 109 ASN A O 1
ATOM 882 N N . GLN A 1 110 ? -1.226 0.473 23.364 1.00 97.56 110 GLN A N 1
ATOM 883 C CA . GLN A 1 110 ? -0.813 -0.096 22.080 1.00 97.56 110 GLN A CA 1
ATOM 884 C C . GLN A 1 110 ? -1.094 0.867 20.907 1.00 97.56 110 GLN A C 1
ATOM 886 O O . GLN A 1 110 ? -0.208 1.085 20.082 1.00 97.56 110 GLN A O 1
ATOM 891 N N . ILE A 1 111 ? -2.276 1.492 20.851 1.00 97.50 111 ILE A N 1
ATOM 892 C CA . ILE A 1 111 ? -2.626 2.475 19.811 1.00 97.50 111 ILE A CA 1
ATOM 893 C C . ILE A 1 111 ? -1.791 3.755 19.956 1.00 97.50 111 ILE A C 1
ATOM 895 O O . ILE A 1 111 ? -1.281 4.261 18.959 1.00 97.50 111 ILE A O 1
ATOM 899 N N . LYS A 1 112 ? -1.562 4.247 21.179 1.00 97.12 112 LYS A N 1
ATOM 900 C CA . LYS A 1 112 ? -0.678 5.396 21.452 1.00 97.12 112 LYS A CA 1
ATOM 901 C C . LYS A 1 112 ? 0.750 5.148 20.969 1.00 97.12 112 LYS A C 1
ATOM 903 O O . LYS A 1 112 ? 1.369 6.040 20.394 1.00 97.12 112 LYS A O 1
ATOM 908 N N . ASN A 1 113 ? 1.256 3.921 21.096 1.00 96.88 113 ASN A N 1
ATOM 909 C CA . ASN A 1 113 ? 2.540 3.553 20.500 1.00 96.88 113 ASN A CA 1
ATOM 910 C C . ASN A 1 113 ? 2.512 3.664 18.968 1.00 96.88 113 ASN A C 1
ATOM 912 O O . ASN A 1 113 ? 3.465 4.171 18.379 1.00 96.88 113 ASN A O 1
ATOM 916 N N . TYR A 1 114 ? 1.421 3.260 18.310 1.00 97.25 114 TYR A N 1
ATOM 917 C CA . TYR A 1 114 ? 1.263 3.445 16.862 1.00 97.25 114 TYR A CA 1
ATOM 918 C C . TYR A 1 114 ? 1.165 4.921 16.467 1.00 97.25 114 TYR A C 1
ATOM 920 O O . TYR A 1 114 ? 1.807 5.324 15.501 1.00 97.25 114 TYR A O 1
ATOM 928 N N . ILE A 1 115 ? 0.467 5.747 17.246 1.00 96.69 115 ILE A N 1
ATOM 929 C CA . ILE A 1 115 ? 0.422 7.208 17.074 1.00 96.69 115 ILE A CA 1
ATOM 930 C C . ILE A 1 115 ? 1.835 7.805 17.156 1.00 96.69 115 ILE A C 1
ATOM 932 O O . ILE A 1 115 ? 2.245 8.559 16.271 1.00 96.69 115 ILE A O 1
ATOM 936 N N . ASN A 1 116 ? 2.623 7.409 18.157 1.00 94.94 116 ASN A N 1
ATOM 937 C CA . ASN A 1 116 ? 4.014 7.845 18.302 1.00 94.94 116 ASN A CA 1
ATOM 938 C C . ASN A 1 116 ? 4.888 7.397 17.125 1.00 94.94 116 ASN A C 1
ATOM 940 O O . ASN A 1 116 ? 5.736 8.156 16.655 1.00 94.94 116 ASN A O 1
ATOM 944 N N . LEU A 1 117 ? 4.664 6.187 16.603 1.00 94.06 117 LEU A N 1
ATOM 945 C CA . LEU A 1 117 ? 5.317 5.746 15.375 1.00 94.06 117 LEU A CA 1
ATOM 946 C C . LEU A 1 117 ? 4.905 6.626 14.192 1.00 94.06 117 LEU A C 1
ATOM 948 O O . LEU A 1 117 ? 5.778 7.071 13.460 1.00 94.06 117 LEU A O 1
ATOM 952 N N . ILE A 1 118 ? 3.628 6.949 14.001 1.00 94.31 118 ILE A N 1
ATOM 953 C CA . ILE A 1 118 ? 3.183 7.828 12.905 1.00 94.31 118 ILE A CA 1
ATOM 954 C C . ILE A 1 118 ? 3.864 9.206 12.980 1.00 94.31 118 ILE A C 1
ATOM 956 O O . ILE A 1 118 ? 4.298 9.737 11.954 1.00 94.31 118 ILE A O 1
ATOM 960 N N . LYS A 1 119 ? 4.010 9.755 14.193 1.00 92.81 119 LYS A N 1
ATOM 961 C CA . LYS A 1 119 ? 4.636 11.060 14.464 1.00 92.81 119 LYS A CA 1
ATOM 962 C C . LYS A 1 119 ? 6.168 11.056 14.423 1.00 92.81 119 LYS A C 1
ATOM 964 O O . LYS A 1 119 ? 6.768 12.126 14.489 1.00 92.81 119 LYS A O 1
ATOM 969 N N . SER A 1 120 ? 6.818 9.896 14.320 1.00 88.94 120 SER A N 1
ATOM 970 C CA . SER A 1 120 ? 8.280 9.798 14.321 1.00 88.94 120 SER A CA 1
ATOM 971 C C . SER A 1 120 ? 8.885 9.710 12.918 1.00 88.94 120 SER A C 1
ATOM 973 O O . SER A 1 120 ? 8.283 9.190 11.971 1.00 88.94 120 SER A O 1
ATOM 975 N N . ASN A 1 121 ? 10.129 10.175 12.794 1.00 84.75 121 ASN A N 1
ATOM 976 C CA . ASN A 1 121 ? 10.944 9.963 11.598 1.00 84.75 121 ASN A CA 1
ATOM 977 C C . ASN A 1 121 ? 11.347 8.486 11.454 1.00 84.75 121 ASN A C 1
ATOM 979 O O . ASN A 1 121 ? 11.379 7.733 12.429 1.00 84.75 121 ASN A O 1
ATOM 983 N N . THR A 1 122 ? 11.666 8.064 10.228 1.00 78.56 122 THR A N 1
ATOM 984 C CA . THR A 1 122 ? 12.004 6.662 9.924 1.00 78.56 122 THR A CA 1
ATOM 985 C C . THR A 1 122 ? 13.313 6.561 9.158 1.00 78.56 122 THR A C 1
ATOM 987 O O . THR A 1 122 ? 13.432 7.039 8.024 1.00 78.56 122 THR A O 1
ATOM 990 N N . GLY A 1 123 ? 14.286 5.857 9.736 1.00 71.62 123 GLY A N 1
ATOM 991 C CA . GLY A 1 123 ? 15.605 5.688 9.132 1.00 71.62 123 GLY A CA 1
ATOM 992 C C . GLY A 1 123 ? 16.282 7.037 8.885 1.00 71.62 123 GLY A C 1
ATOM 993 O O . GLY A 1 123 ? 16.303 7.894 9.760 1.00 71.62 123 GLY A O 1
ATOM 994 N N . ARG A 1 124 ? 16.816 7.237 7.674 1.00 71.94 124 ARG A N 1
ATOM 995 C CA . ARG A 1 124 ? 17.469 8.497 7.264 1.00 71.94 124 ARG A CA 1
ATOM 996 C C . ARG A 1 124 ? 16.498 9.553 6.716 1.00 71.94 124 ARG A C 1
ATOM 998 O O . ARG A 1 124 ? 16.947 10.591 6.242 1.00 71.94 124 ARG A O 1
ATOM 1005 N N . SER A 1 125 ? 15.189 9.285 6.705 1.00 71.62 125 SER A N 1
ATOM 1006 C CA . SER A 1 125 ? 14.207 10.247 6.192 1.00 71.62 125 SER A CA 1
ATOM 1007 C C . SER A 1 125 ? 14.058 11.418 7.159 1.00 71.62 125 SER A C 1
ATOM 1009 O O . SER A 1 125 ? 13.678 11.219 8.310 1.00 71.62 125 SER A O 1
ATOM 1011 N N . SER A 1 126 ? 14.282 12.638 6.670 1.00 74.19 126 SER A N 1
ATOM 1012 C CA . SER A 1 126 ? 13.942 13.880 7.378 1.00 74.19 126 SER A CA 1
ATOM 1013 C C . SER A 1 126 ? 12.444 14.206 7.325 1.00 74.19 126 SER A C 1
ATOM 1015 O O . SER A 1 126 ? 11.982 15.108 8.017 1.00 74.19 126 SER A O 1
ATOM 1017 N N . THR A 1 127 ? 11.683 13.497 6.483 1.00 82.75 127 THR A N 1
ATOM 1018 C CA . THR A 1 127 ? 10.248 13.721 6.288 1.00 82.75 127 THR A CA 1
ATOM 1019 C C . THR A 1 127 ? 9.434 12.687 7.064 1.00 82.75 127 THR A C 1
ATOM 1021 O O . THR A 1 127 ? 9.647 11.475 6.913 1.00 82.75 127 THR A O 1
ATOM 1024 N N . LEU A 1 128 ? 8.474 13.184 7.848 1.00 88.31 128 LEU A N 1
ATOM 1025 C CA . LEU A 1 128 ? 7.461 12.387 8.542 1.00 88.31 128 LEU A CA 1
ATOM 1026 C C . LEU A 1 128 ? 6.633 11.556 7.559 1.00 88.31 128 LEU A C 1
ATOM 1028 O O . LEU A 1 128 ? 6.425 11.959 6.414 1.00 88.31 128 LEU A O 1
ATOM 1032 N N . LEU A 1 129 ? 6.115 10.418 8.025 1.00 91.12 129 LEU A N 1
ATOM 1033 C CA . LEU A 1 129 ? 5.378 9.476 7.183 1.00 91.12 129 LEU A CA 1
ATOM 1034 C C . LEU A 1 129 ? 4.188 10.134 6.462 1.00 91.12 129 LEU A C 1
ATOM 1036 O O . LEU A 1 129 ? 4.125 10.099 5.235 1.00 91.12 129 LEU A O 1
ATOM 1040 N N . ILE A 1 130 ? 3.289 10.785 7.208 1.00 91.44 130 ILE A N 1
ATOM 1041 C CA . ILE A 1 130 ? 2.106 11.456 6.637 1.00 91.44 130 ILE A CA 1
ATOM 1042 C C . ILE A 1 130 ? 2.513 12.585 5.688 1.00 91.44 130 ILE A C 1
ATOM 1044 O O . ILE A 1 130 ? 1.949 12.713 4.604 1.00 91.44 130 ILE A O 1
ATOM 1048 N N . SER A 1 131 ? 3.522 13.379 6.051 1.00 90.19 131 SER A N 1
ATOM 1049 C CA . SER A 1 131 ? 4.015 14.462 5.194 1.00 90.19 131 SER A CA 1
ATOM 1050 C C . SER A 1 131 ? 4.559 13.939 3.864 1.00 90.19 131 SER A C 1
ATOM 1052 O O . SER A 1 131 ? 4.327 14.559 2.829 1.00 90.19 131 SER A O 1
ATOM 1054 N N . GLY A 1 132 ? 5.256 12.799 3.877 1.00 90.56 132 GLY A N 1
ATOM 1055 C CA . GLY A 1 132 ? 5.738 12.138 2.664 1.00 90.56 132 GLY A CA 1
ATOM 1056 C C . GLY A 1 132 ? 4.594 11.603 1.803 1.00 90.56 132 GLY A C 1
ATOM 1057 O O . GLY A 1 132 ? 4.575 11.841 0.597 1.00 90.56 132 GLY A O 1
ATOM 1058 N N . LEU A 1 133 ? 3.606 10.949 2.425 1.00 91.94 133 LEU A N 1
ATOM 1059 C CA . LEU A 1 133 ? 2.420 10.431 1.734 1.00 91.94 133 LEU A CA 1
ATOM 1060 C C . LEU A 1 133 ? 1.634 11.560 1.051 1.00 91.94 133 LEU A C 1
ATOM 1062 O O . LEU A 1 133 ? 1.397 11.489 -0.149 1.00 91.94 133 LEU A O 1
ATOM 1066 N N . ARG A 1 134 ? 1.335 12.655 1.765 1.00 91.38 134 ARG A N 1
ATOM 1067 C CA . ARG A 1 134 ? 0.628 13.829 1.212 1.00 91.38 134 ARG A CA 1
ATOM 1068 C C . ARG A 1 134 ? 1.375 14.499 0.055 1.00 91.38 134 ARG A C 1
ATOM 1070 O O . ARG A 1 134 ? 0.754 15.044 -0.850 1.00 91.38 134 ARG A O 1
ATOM 1077 N N . ARG A 1 135 ? 2.712 14.477 0.081 1.00 89.88 135 ARG A N 1
ATOM 1078 C CA . ARG A 1 135 ? 3.563 15.019 -0.994 1.00 89.88 135 ARG A CA 1
ATOM 1079 C C . ARG A 1 135 ? 3.776 14.038 -2.147 1.00 89.88 135 ARG A C 1
ATOM 1081 O O . ARG A 1 135 ? 4.422 14.406 -3.123 1.00 89.88 135 ARG A O 1
ATOM 1088 N N . ASN A 1 136 ? 3.267 12.810 -2.040 1.00 87.62 136 ASN A N 1
ATOM 1089 C CA . ASN A 1 136 ? 3.585 11.703 -2.938 1.00 87.62 136 ASN A CA 1
ATOM 1090 C C . ASN A 1 136 ? 5.099 11.505 -3.133 1.00 87.62 136 ASN A C 1
ATOM 1092 O O . ASN A 1 136 ? 5.581 11.277 -4.246 1.00 87.62 136 ASN A O 1
ATOM 1096 N N . GLU A 1 137 ? 5.839 11.608 -2.031 1.00 89.38 137 GLU A N 1
ATOM 1097 C CA . GLU A 1 137 ? 7.283 11.405 -1.964 1.00 89.38 137 GLU A CA 1
ATOM 1098 C C . GLU A 1 137 ? 7.578 10.564 -0.718 1.00 89.38 137 GLU A C 1
ATOM 1100 O O . GLU A 1 137 ? 7.734 11.065 0.399 1.00 89.38 137 GLU A O 1
ATOM 1105 N N . VAL A 1 138 ? 7.586 9.245 -0.900 1.00 90.25 138 VAL A N 1
ATOM 1106 C CA . VAL A 1 138 ? 7.670 8.274 0.194 1.00 90.25 138 VAL A CA 1
ATOM 1107 C C . VAL A 1 138 ? 8.869 7.380 -0.048 1.00 90.25 138 VAL A C 1
ATOM 1109 O O . VAL A 1 138 ? 8.923 6.640 -1.029 1.00 90.25 138 VAL A O 1
ATOM 1112 N N . SER A 1 139 ? 9.840 7.427 0.862 1.00 91.00 139 SER A N 1
ATOM 1113 C CA . SER A 1 139 ? 10.993 6.529 0.832 1.00 91.00 139 SER A CA 1
ATOM 1114 C C . SER A 1 139 ? 10.577 5.070 1.046 1.00 91.00 139 SER A C 1
ATOM 1116 O O . SER A 1 139 ? 9.545 4.784 1.651 1.00 91.00 139 SER A O 1
ATOM 1118 N N . ALA A 1 140 ? 11.434 4.129 0.642 1.00 91.19 140 ALA A N 1
ATOM 1119 C CA . ALA A 1 140 ? 11.209 2.704 0.894 1.00 91.19 140 ALA A CA 1
ATOM 1120 C C . ALA A 1 140 ? 11.032 2.389 2.395 1.00 91.19 140 ALA A C 1
ATOM 1122 O O . ALA A 1 140 ? 10.198 1.568 2.770 1.00 91.19 140 ALA A O 1
ATOM 1123 N N . SER A 1 141 ? 11.772 3.085 3.270 1.00 91.56 141 SER A N 1
ATOM 1124 C CA . SER A 1 141 ? 11.651 2.922 4.723 1.00 91.56 141 SER A CA 1
ATOM 1125 C C . SER A 1 141 ? 10.298 3.399 5.254 1.00 91.56 141 SER A C 1
ATOM 1127 O O . SER A 1 141 ? 9.674 2.695 6.044 1.00 91.56 141 SER A O 1
ATOM 1129 N N . ASN A 1 142 ? 9.816 4.561 4.800 1.00 92.44 142 ASN A N 1
ATOM 1130 C CA . ASN A 1 142 ? 8.498 5.067 5.182 1.00 92.44 142 ASN A CA 1
ATOM 1131 C C . ASN A 1 142 ? 7.375 4.190 4.615 1.00 92.44 142 ASN A C 1
ATOM 1133 O O . ASN A 1 142 ? 6.407 3.927 5.321 1.00 92.44 142 ASN A O 1
ATOM 1137 N N . LEU A 1 143 ? 7.524 3.673 3.392 1.00 93.31 143 LEU A N 1
ATOM 1138 C CA . LEU A 1 143 ? 6.552 2.746 2.815 1.00 93.31 143 LEU A CA 1
ATOM 1139 C C . LEU A 1 143 ? 6.487 1.429 3.604 1.00 93.31 143 LEU A C 1
ATOM 1141 O O . LEU A 1 143 ? 5.401 0.920 3.866 1.00 93.31 143 LEU A O 1
ATOM 1145 N N . SER A 1 144 ? 7.635 0.904 4.051 1.00 94.00 144 SER A N 1
ATOM 1146 C CA . SER A 1 144 ? 7.664 -0.259 4.947 1.00 94.00 144 SER A CA 1
ATOM 1147 C C . SER A 1 144 ? 6.974 0.023 6.274 1.00 94.00 144 SER A C 1
ATOM 1149 O O . SER A 1 144 ? 6.145 -0.766 6.704 1.00 94.00 144 SER A O 1
ATOM 1151 N N . LYS A 1 145 ? 7.245 1.178 6.884 1.00 95.00 145 LYS A N 1
ATOM 1152 C CA . LYS A 1 145 ? 6.588 1.577 8.129 1.00 95.00 145 LYS A CA 1
ATOM 1153 C C . LYS A 1 145 ? 5.072 1.709 7.978 1.00 95.00 145 LYS A C 1
ATOM 1155 O O . LYS A 1 145 ? 4.347 1.274 8.864 1.00 95.00 145 LYS A O 1
ATOM 1160 N N . ALA A 1 146 ? 4.592 2.287 6.874 1.00 96.31 146 ALA A N 1
ATOM 1161 C CA . ALA A 1 146 ? 3.161 2.363 6.581 1.00 96.31 146 ALA A CA 1
ATOM 1162 C C . ALA A 1 146 ? 2.536 0.968 6.489 1.00 96.31 146 ALA A C 1
ATOM 1164 O O . ALA A 1 146 ? 1.504 0.717 7.104 1.00 96.31 146 ALA A O 1
ATOM 1165 N N . ASN A 1 147 ? 3.196 0.058 5.770 1.00 97.44 147 ASN A N 1
ATOM 1166 C CA . ASN A 1 147 ? 2.769 -1.331 5.663 1.00 97.44 147 ASN A CA 1
ATOM 1167 C C . ASN A 1 147 ? 2.662 -1.993 7.043 1.00 97.44 147 ASN A C 1
ATOM 1169 O O . ASN A 1 147 ? 1.618 -2.537 7.381 1.00 97.44 147 ASN A O 1
ATOM 1173 N N . ASP A 1 148 ? 3.705 -1.886 7.863 1.00 97.06 148 ASP A N 1
ATOM 1174 C CA . ASP A 1 148 ? 3.743 -2.527 9.179 1.00 97.06 148 ASP A CA 1
ATOM 1175 C C . ASP A 1 148 ? 2.693 -1.934 10.134 1.00 97.06 148 ASP A C 1
ATOM 1177 O O . ASP A 1 148 ? 2.085 -2.659 10.923 1.00 97.06 148 ASP A O 1
ATOM 1181 N N . LEU A 1 149 ? 2.436 -0.624 10.054 1.00 97.75 149 LEU A N 1
ATOM 1182 C CA . LEU A 1 149 ? 1.350 0.022 10.793 1.00 97.75 149 LEU A CA 1
ATOM 1183 C C . LEU A 1 149 ? -0.014 -0.532 10.377 1.00 97.75 149 LEU A C 1
ATOM 1185 O O . LEU A 1 149 ? -0.786 -0.913 11.251 1.00 97.75 149 LEU A O 1
ATOM 1189 N N . ILE A 1 150 ? -0.296 -0.638 9.077 1.00 97.94 150 ILE A N 1
ATOM 1190 C CA . ILE A 1 150 ? -1.562 -1.197 8.578 1.00 97.94 150 ILE A CA 1
ATOM 1191 C C . ILE A 1 150 ? -1.728 -2.646 9.044 1.00 97.94 150 ILE A C 1
ATOM 1193 O O . ILE A 1 150 ? -2.761 -2.982 9.616 1.00 97.94 150 ILE A O 1
ATOM 1197 N N . GLU A 1 151 ? -0.698 -3.486 8.899 1.00 98.00 151 GLU A N 1
ATOM 1198 C CA . GLU A 1 151 ? -0.727 -4.879 9.370 1.00 98.00 151 GLU A CA 1
ATOM 1199 C C . GLU A 1 151 ? -1.014 -4.994 10.870 1.00 98.00 151 GLU A C 1
ATOM 1201 O O . GLU A 1 151 ? -1.731 -5.891 11.315 1.00 98.00 151 GLU A O 1
ATOM 1206 N N . ASN A 1 152 ? -0.477 -4.077 11.670 1.00 97.56 152 ASN A N 1
ATOM 1207 C CA . ASN A 1 152 ? -0.712 -4.063 13.106 1.00 97.56 152 ASN A CA 1
ATOM 1208 C C . ASN A 1 152 ? -2.100 -3.532 13.480 1.00 97.56 152 ASN A C 1
ATOM 1210 O O . ASN A 1 152 ? -2.722 -4.072 14.395 1.00 97.56 152 ASN A O 1
ATOM 1214 N N . LEU A 1 153 ? -2.607 -2.525 12.767 1.00 97.50 153 LEU A N 1
ATOM 1215 C CA . LEU A 1 153 ? -3.954 -1.988 12.969 1.00 97.50 153 LEU A CA 1
ATOM 1216 C C . LEU A 1 153 ? -5.029 -3.019 12.612 1.00 97.50 153 LEU A C 1
ATOM 1218 O O . LEU A 1 153 ? -5.988 -3.163 13.365 1.00 97.50 153 LEU A O 1
ATOM 1222 N N . LYS A 1 154 ? -4.832 -3.806 11.544 1.00 96.12 154 LYS A N 1
ATOM 1223 C CA . LYS A 1 154 ? -5.743 -4.901 11.162 1.00 96.12 154 LYS A CA 1
ATOM 1224 C C . LYS A 1 154 ? -6.003 -5.879 12.305 1.00 96.12 154 LYS A C 1
ATOM 1226 O O . LYS A 1 154 ? -7.140 -6.274 12.532 1.00 96.12 154 LYS A O 1
ATOM 1231 N N . LYS A 1 155 ? -4.966 -6.216 13.076 1.00 94.88 155 LYS A N 1
ATOM 1232 C CA . LYS A 1 155 ? -5.054 -7.139 14.223 1.00 94.88 155 LYS A CA 1
ATOM 1233 C C . LYS A 1 155 ? -5.879 -6.592 15.392 1.00 94.88 155 LYS A C 1
ATOM 1235 O O . LYS A 1 155 ? -6.148 -7.328 16.338 1.00 94.88 155 LYS A O 1
ATOM 1240 N N . LEU A 1 156 ? -6.208 -5.301 15.384 1.00 95.44 156 LEU A N 1
ATOM 1241 C CA . LEU A 1 156 ? -7.004 -4.653 16.425 1.00 95.44 156 LEU A CA 1
ATOM 1242 C C . LEU A 1 156 ? -8.466 -4.454 16.028 1.00 95.44 156 LEU A C 1
ATOM 1244 O O . LEU A 1 156 ? -9.276 -4.152 16.906 1.00 95.44 156 LEU A O 1
ATOM 1248 N N . LEU A 1 157 ? -8.801 -4.635 14.749 1.00 94.38 157 LEU A N 1
ATOM 1249 C CA . LEU A 1 157 ? -10.162 -4.461 14.264 1.00 94.38 157 LEU A CA 1
ATOM 1250 C C . LEU A 1 157 ? -11.109 -5.474 14.900 1.00 94.38 157 LEU A C 1
ATOM 1252 O O . LEU A 1 157 ? -10.716 -6.580 15.283 1.00 94.38 157 LEU A O 1
ATOM 1256 N N . ILE A 1 158 ? -12.365 -5.070 15.023 1.00 91.69 158 ILE A N 1
ATOM 1257 C CA . ILE A 1 158 ? -13.453 -5.956 15.421 1.00 91.69 158 ILE A CA 1
ATOM 1258 C C . ILE A 1 158 ? -13.961 -6.675 14.178 1.00 91.69 158 ILE A C 1
ATOM 1260 O O . ILE A 1 158 ? -14.298 -6.047 13.176 1.00 91.69 158 ILE A O 1
ATOM 1264 N N . ALA A 1 159 ? -13.961 -8.001 14.258 1.00 83.12 159 ALA A N 1
ATOM 1265 C CA . ALA A 1 159 ? -14.525 -8.903 13.256 1.00 83.12 159 ALA A CA 1
ATOM 1266 C C . ALA A 1 159 ? -15.744 -9.661 13.811 1.00 83.12 159 ALA A C 1
ATOM 1268 O O . ALA A 1 159 ? -16.426 -10.376 13.080 1.00 83.12 159 ALA A O 1
ATOM 1269 N N . GLU A 1 160 ? -15.988 -9.528 15.114 1.00 82.50 160 GLU A N 1
ATOM 1270 C CA . GLU A 1 160 ? -17.088 -10.128 15.839 1.00 82.50 160 GLU A CA 1
ATOM 1271 C C . GLU A 1 160 ? -18.416 -9.495 15.393 1.00 82.50 160 GLU A C 1
ATOM 1273 O O . GLU A 1 160 ? -18.648 -8.302 15.586 1.00 82.50 160 GLU A O 1
ATOM 1278 N N . ASN A 1 161 ? -19.301 -10.307 14.813 1.00 77.62 161 ASN A N 1
ATOM 1279 C CA . ASN A 1 161 ? -20.649 -9.894 14.435 1.00 77.62 161 ASN A CA 1
ATOM 1280 C C . ASN A 1 161 ? -21.625 -10.303 15.536 1.00 77.62 161 ASN A C 1
ATOM 1282 O O . ASN A 1 161 ? -22.116 -11.431 15.551 1.00 77.62 161 ASN A O 1
ATOM 1286 N N . PHE A 1 162 ? -21.908 -9.384 16.452 1.00 88.94 162 PHE A N 1
ATOM 1287 C CA . PHE A 1 162 ? -23.025 -9.518 17.378 1.00 88.94 162 PHE A CA 1
ATOM 1288 C C . PHE A 1 162 ? -23.836 -8.227 17.423 1.00 88.94 162 PHE A C 1
ATOM 1290 O O . PHE A 1 162 ? -23.374 -7.156 17.015 1.00 88.94 162 PHE A O 1
ATOM 1297 N N . SER A 1 163 ? -25.076 -8.364 17.877 1.00 92.19 163 SER A N 1
ATOM 1298 C CA . SER A 1 163 ? -26.020 -7.266 18.003 1.00 92.19 163 SER A CA 1
ATOM 1299 C C . SER A 1 163 ? -26.296 -6.957 19.460 1.00 92.19 163 SER A C 1
ATOM 1301 O O . SER A 1 163 ? -26.402 -7.871 20.276 1.00 92.19 163 SER A O 1
ATOM 1303 N N . VAL A 1 164 ? -26.498 -5.682 19.748 1.00 93.44 164 VAL A N 1
ATOM 1304 C CA . VAL A 1 164 ? -26.889 -5.185 21.061 1.00 93.44 164 VAL A CA 1
ATOM 1305 C C . VAL A 1 164 ? -28.311 -4.655 20.969 1.00 93.44 164 VAL A C 1
ATOM 1307 O O . VAL A 1 164 ? -28.649 -3.918 20.035 1.00 93.44 164 VAL A O 1
ATOM 1310 N N . LYS A 1 165 ? -29.147 -5.030 21.939 1.00 93.88 165 LYS A N 1
ATOM 1311 C CA . LYS A 1 165 ? -30.489 -4.471 22.066 1.00 93.88 165 LYS A CA 1
ATOM 1312 C C . LYS A 1 165 ? -30.401 -3.141 22.808 1.00 93.88 165 LYS A C 1
ATOM 1314 O O . LYS A 1 165 ? -30.010 -3.107 23.969 1.00 93.88 165 LYS A O 1
ATOM 1319 N N . MET A 1 166 ? -30.784 -2.048 22.159 1.00 93.38 166 MET A N 1
ATOM 1320 C CA . MET A 1 166 ? -30.781 -0.728 22.788 1.00 93.38 166 MET A CA 1
ATOM 1321 C C . MET A 1 166 ? -31.865 0.183 22.217 1.00 93.38 166 MET A C 1
ATOM 1323 O O . MET A 1 166 ? -32.313 0.011 21.085 1.00 93.38 166 MET A O 1
ATOM 1327 N N . PHE A 1 167 ? -32.256 1.183 23.005 1.00 91.06 167 PHE A N 1
ATOM 1328 C CA . PHE A 1 167 ? -32.931 2.370 22.494 1.00 91.06 167 PHE A CA 1
ATOM 1329 C C . PHE A 1 167 ? -31.882 3.352 21.970 1.00 91.06 167 PHE A C 1
ATOM 1331 O O . PHE A 1 167 ? -30.936 3.676 22.696 1.00 91.06 167 PHE A O 1
ATOM 1338 N N . SER A 1 168 ? -32.040 3.822 20.734 1.00 89.94 168 SER A N 1
ATOM 1339 C CA . SER A 1 168 ? -31.179 4.842 20.146 1.00 89.94 168 SER A CA 1
ATOM 1340 C C . SER A 1 168 ? -31.895 6.185 20.121 1.00 89.94 168 SER A C 1
ATOM 1342 O O . SER A 1 168 ? -32.882 6.380 19.420 1.00 89.94 168 SER A O 1
ATOM 1344 N N . SER A 1 169 ? -31.346 7.157 20.846 1.00 87.44 169 SER A N 1
ATOM 1345 C CA . SER A 1 169 ? -31.837 8.540 20.792 1.00 87.44 169 SER A CA 1
ATOM 1346 C C . SER A 1 169 ? -31.638 9.201 19.419 1.00 87.44 169 SER A C 1
ATOM 1348 O O . SER A 1 169 ? -32.330 10.162 19.095 1.00 87.44 169 SER A O 1
ATOM 1350 N N . TYR A 1 170 ? -30.724 8.669 18.599 1.00 87.19 170 TYR A N 1
ATOM 1351 C CA . TYR A 1 170 ? -30.413 9.171 17.260 1.00 87.19 170 TYR A CA 1
ATOM 1352 C C . TYR A 1 170 ? -31.549 8.951 16.251 1.00 87.19 170 TYR A C 1
ATOM 1354 O O . TYR A 1 170 ? -31.807 9.823 15.427 1.00 87.19 170 TYR A O 1
ATOM 1362 N N . ASP A 1 171 ? -32.202 7.785 16.278 1.00 91.00 171 ASP A N 1
ATOM 1363 C CA . ASP A 1 171 ? -33.326 7.462 15.382 1.00 91.00 171 ASP A CA 1
ATOM 1364 C C . ASP A 1 171 ? -34.679 7.362 16.110 1.00 91.00 171 ASP A C 1
ATOM 1366 O O . ASP A 1 171 ? -35.716 7.285 15.454 1.00 91.00 171 ASP A O 1
ATOM 1370 N N . GLY A 1 172 ? -34.682 7.401 17.446 1.00 90.75 172 GLY A N 1
ATOM 1371 C CA . GLY A 1 172 ? -35.880 7.306 18.275 1.00 90.75 172 GLY A CA 1
ATOM 1372 C C . GLY A 1 172 ? -36.465 5.896 18.369 1.00 90.75 172 GLY A C 1
ATOM 1373 O O . GLY A 1 172 ? -37.635 5.762 18.729 1.00 90.75 172 GLY A O 1
ATOM 1374 N N . LEU A 1 173 ? -35.698 4.852 18.034 1.00 93.19 173 LEU A N 1
ATOM 1375 C CA . LEU A 1 173 ? -36.176 3.471 17.980 1.00 93.19 173 LEU A CA 1
ATOM 1376 C C . LEU A 1 173 ? -35.501 2.579 19.027 1.00 93.19 173 LEU A C 1
ATOM 1378 O O . LEU A 1 173 ? -34.330 2.738 19.372 1.00 93.19 173 LEU A O 1
ATOM 1382 N N . GLU A 1 174 ? -36.258 1.597 19.517 1.00 93.75 174 GLU A N 1
ATOM 1383 C CA . GLU A 1 174 ? -35.716 0.448 20.241 1.00 93.75 174 GLU A CA 1
ATOM 1384 C C . GLU A 1 174 ? -35.556 -0.720 19.267 1.00 93.75 174 GLU A C 1
ATOM 1386 O O . GLU A 1 174 ? -36.491 -1.082 18.551 1.00 93.75 174 GLU A O 1
ATOM 1391 N N . GLY A 1 175 ? -34.372 -1.325 19.239 1.00 93.50 175 GLY A N 1
ATOM 1392 C CA . GLY A 1 175 ? -34.090 -2.414 18.317 1.00 93.50 175 GLY A CA 1
ATOM 1393 C C . GLY A 1 175 ? -32.777 -3.126 18.607 1.00 93.50 175 GLY A C 1
ATOM 1394 O O . GLY A 1 175 ? -32.055 -2.793 19.546 1.00 93.50 175 GLY A O 1
ATOM 1395 N N . ASN A 1 176 ? -32.485 -4.127 17.780 1.00 95.25 176 ASN A N 1
ATOM 1396 C CA . ASN A 1 176 ? -31.191 -4.799 17.754 1.00 95.25 176 ASN A CA 1
ATOM 1397 C C . ASN A 1 176 ? -30.316 -4.121 16.701 1.00 95.25 176 ASN A C 1
ATOM 1399 O O . ASN A 1 176 ? -30.655 -4.134 15.517 1.00 95.25 176 ASN A O 1
ATOM 1403 N N . TYR A 1 177 ? -29.194 -3.557 17.127 1.00 94.62 177 TYR A N 1
ATOM 1404 C CA . TYR A 1 177 ? -28.217 -2.920 16.247 1.00 94.62 177 TYR A CA 1
ATOM 1405 C C . TYR A 1 177 ? -26.940 -3.753 16.233 1.00 94.62 177 TYR A C 1
ATOM 1407 O O . TYR A 1 177 ? -26.545 -4.271 17.277 1.00 94.62 177 TYR A O 1
ATOM 1415 N N . ASP A 1 178 ? -26.268 -3.878 15.086 1.00 94.00 178 ASP A N 1
ATOM 1416 C CA . ASP A 1 178 ? -24.903 -4.413 15.082 1.00 94.00 178 ASP A CA 1
ATOM 1417 C C . ASP A 1 178 ? -23.987 -3.532 15.939 1.00 94.00 178 ASP A C 1
ATOM 1419 O O . ASP A 1 178 ? -24.203 -2.325 16.079 1.00 94.00 178 ASP A O 1
ATOM 1423 N N . ILE A 1 179 ? -22.958 -4.145 16.521 1.00 94.38 179 ILE A N 1
ATOM 1424 C CA . ILE A 1 179 ? -22.122 -3.494 17.530 1.00 94.38 179 ILE A CA 1
ATOM 1425 C C . ILE A 1 179 ? -21.466 -2.188 17.047 1.00 94.38 179 ILE A C 1
ATOM 1427 O O . ILE A 1 179 ? -21.322 -1.249 17.831 1.00 94.38 179 ILE A O 1
ATOM 1431 N N . LEU A 1 180 ? -21.103 -2.079 15.763 1.00 92.94 180 LEU A N 1
ATOM 1432 C CA . LEU A 1 180 ? -20.498 -0.861 15.215 1.00 92.94 180 LEU A CA 1
ATOM 1433 C C . LEU A 1 180 ? -21.528 0.257 15.057 1.00 92.94 180 LEU A C 1
ATOM 1435 O O . LEU A 1 180 ? -21.231 1.406 15.390 1.00 92.94 180 LEU A O 1
ATOM 1439 N N . ASN A 1 181 ? -22.735 -0.056 14.588 1.00 92.50 181 ASN A N 1
ATOM 1440 C CA . ASN A 1 181 ? -23.816 0.921 14.511 1.00 92.50 181 ASN A CA 1
ATOM 1441 C C . ASN A 1 181 ? -24.322 1.331 15.898 1.00 92.50 181 ASN A C 1
ATOM 1443 O O . ASN A 1 181 ? -24.548 2.521 16.119 1.00 92.50 181 ASN A O 1
ATOM 1447 N N . ALA A 1 182 ? -24.423 0.394 16.845 1.00 94.88 182 ALA A N 1
ATOM 1448 C CA . ALA A 1 182 ? -24.721 0.684 18.247 1.00 94.88 182 ALA A CA 1
ATOM 1449 C C . ALA A 1 182 ? -23.684 1.651 18.841 1.00 94.88 182 ALA A C 1
ATOM 1451 O O . ALA A 1 182 ? -24.042 2.704 19.368 1.00 94.88 182 ALA A O 1
ATOM 1452 N N . PHE A 1 183 ? -22.392 1.350 18.666 1.00 94.62 183 PHE A N 1
ATOM 1453 C CA . PHE A 1 183 ? -21.294 2.212 19.103 1.00 94.62 183 PHE A CA 1
ATOM 1454 C C . PHE A 1 183 ? -21.389 3.616 18.491 1.00 94.62 183 PHE A C 1
ATOM 1456 O O . PHE A 1 183 ? -21.377 4.607 19.216 1.00 94.62 183 PHE A O 1
ATOM 1463 N N . ARG A 1 184 ? -21.546 3.717 17.163 1.00 92.81 184 ARG A N 1
ATOM 1464 C CA . ARG A 1 184 ? -21.659 5.006 16.459 1.00 92.81 184 ARG A CA 1
ATOM 1465 C C . ARG A 1 184 ? -22.830 5.839 16.973 1.00 92.81 184 ARG A C 1
ATOM 1467 O O . ARG A 1 184 ? -22.684 7.046 17.106 1.00 92.81 184 ARG A O 1
ATOM 1474 N N . LYS A 1 185 ? -23.967 5.208 17.276 1.00 93.81 185 LYS A N 1
ATOM 1475 C CA . LYS A 1 185 ? -25.147 5.876 17.843 1.00 93.81 185 LYS A CA 1
ATOM 1476 C C . LYS A 1 185 ? -24.877 6.403 19.250 1.00 93.81 185 LYS A C 1
ATOM 1478 O O . LYS A 1 185 ? -25.184 7.558 19.520 1.00 93.81 185 LYS A O 1
ATOM 1483 N N . LEU A 1 186 ? -24.262 5.596 20.116 1.00 93.69 186 LEU A N 1
ATOM 1484 C CA . LEU A 1 186 ? -23.925 6.003 21.485 1.00 93.69 186 LEU A CA 1
ATOM 1485 C C . LEU A 1 186 ? -22.848 7.088 21.550 1.00 93.69 186 LEU A C 1
ATOM 1487 O O . LEU A 1 186 ? -22.810 7.845 22.515 1.00 93.69 186 LEU A O 1
ATOM 1491 N N . GLU A 1 187 ? -21.986 7.204 20.541 1.00 91.44 187 GLU A N 1
ATOM 1492 C CA . GLU A 1 187 ? -21.009 8.297 20.482 1.00 91.44 187 GLU A CA 1
ATOM 1493 C C . GLU A 1 187 ? -21.655 9.681 20.318 1.00 91.44 187 GLU A C 1
ATOM 1495 O O . GLU A 1 187 ? -21.023 10.672 20.677 1.00 91.44 187 GLU A O 1
ATOM 1500 N N . PHE A 1 188 ? -22.907 9.762 19.851 1.00 88.75 188 PHE A N 1
ATOM 1501 C CA . PHE A 1 188 ? -23.682 11.010 19.825 1.00 88.75 188 PHE A CA 1
ATOM 1502 C C . PHE A 1 188 ? -24.402 11.309 21.148 1.00 88.75 188 PHE A C 1
ATOM 1504 O O . PHE A 1 188 ? -24.950 12.399 21.303 1.00 88.75 188 PHE A O 1
ATOM 1511 N N . GLU A 1 189 ? -24.416 10.366 22.093 1.00 89.88 189 GLU A N 1
ATOM 1512 C CA . GLU A 1 189 ? -25.057 10.543 23.394 1.00 89.88 189 GLU A CA 1
ATOM 1513 C C . GLU A 1 189 ? -24.074 11.159 24.398 1.00 89.88 189 GLU A C 1
ATOM 1515 O O . GLU A 1 189 ? -22.953 10.670 24.581 1.00 89.88 189 GLU A O 1
ATOM 1520 N N . ASP A 1 190 ? -24.520 12.207 25.095 1.00 90.94 190 ASP A N 1
ATOM 1521 C CA . ASP A 1 190 ? -23.800 12.805 26.224 1.00 90.94 190 ASP A CA 1
ATOM 1522 C C . ASP A 1 190 ? -24.021 11.972 27.496 1.00 90.94 190 ASP A C 1
ATOM 1524 O O . ASP A 1 190 ? -24.773 12.325 28.406 1.00 90.94 190 ASP A O 1
ATOM 1528 N N . ILE A 1 191 ? -23.429 10.779 27.502 1.00 92.56 191 ILE A N 1
ATOM 1529 C CA . ILE A 1 191 ? -23.461 9.835 28.619 1.00 92.56 191 ILE A CA 1
ATOM 1530 C C . ILE A 1 191 ? -22.043 9.409 28.989 1.00 92.56 191 ILE A C 1
ATOM 1532 O O . ILE A 1 191 ? -21.135 9.393 28.152 1.00 92.56 191 ILE A O 1
ATOM 1536 N N . SER A 1 192 ? -21.857 9.030 30.255 1.00 94.56 192 SER A N 1
ATOM 1537 C CA . SER A 1 192 ? -20.552 8.597 30.749 1.00 94.56 192 SER A CA 1
ATOM 1538 C C . SER A 1 192 ? -20.052 7.340 30.029 1.00 94.56 192 SER A C 1
ATOM 1540 O O . SER A 1 192 ? -20.827 6.548 29.483 1.00 94.56 192 SER A O 1
ATOM 1542 N N . ILE A 1 193 ? -18.737 7.136 30.063 1.00 93.19 193 ILE A N 1
ATOM 1543 C CA . ILE A 1 193 ? -18.094 5.947 29.495 1.00 93.19 193 ILE A CA 1
ATOM 1544 C C . ILE A 1 193 ? -18.661 4.678 30.133 1.00 93.19 193 ILE A C 1
ATOM 1546 O O . ILE A 1 193 ? -18.950 3.725 29.422 1.00 93.19 193 ILE A O 1
ATOM 1550 N N . GLU A 1 194 ? -18.880 4.670 31.446 1.00 95.31 194 GLU A N 1
ATOM 1551 C CA . GLU A 1 194 ? -19.435 3.527 32.177 1.00 95.31 194 GLU A CA 1
ATOM 1552 C C . GLU A 1 194 ? -20.820 3.147 31.638 1.00 95.31 194 GLU A C 1
ATOM 1554 O O . GLU A 1 194 ? -21.097 1.966 31.418 1.00 95.31 194 GLU A O 1
ATOM 1559 N N . ASN A 1 195 ? -21.657 4.144 31.331 1.00 94.69 195 ASN A N 1
ATOM 1560 C CA . ASN A 1 195 ? -22.960 3.915 30.712 1.00 94.69 195 ASN A CA 1
ATOM 1561 C C . ASN A 1 195 ? -22.825 3.379 29.282 1.00 94.69 195 ASN A C 1
ATOM 1563 O O . ASN A 1 195 ? -23.572 2.477 28.905 1.00 94.69 195 ASN A O 1
ATOM 1567 N N . LYS A 1 196 ? -21.870 3.884 28.488 1.00 95.25 196 LYS A N 1
ATOM 1568 C CA . LYS A 1 196 ? -21.600 3.356 27.138 1.00 95.25 196 LYS A CA 1
ATOM 1569 C C . LYS A 1 196 ? -21.144 1.897 27.187 1.00 95.25 196 LYS A C 1
ATOM 1571 O O . LYS A 1 196 ? -21.668 1.082 26.436 1.00 95.25 196 LYS A O 1
ATOM 1576 N N . LEU A 1 197 ? -20.224 1.558 28.093 1.00 95.56 197 LEU A N 1
ATOM 1577 C CA . LEU A 1 197 ? -19.734 0.191 28.300 1.00 95.56 197 LEU A CA 1
ATOM 1578 C C . LEU A 1 197 ? -20.866 -0.756 28.704 1.00 95.56 197 LEU A C 1
ATOM 1580 O O . LEU A 1 197 ? -21.013 -1.821 28.108 1.00 95.56 197 LEU A O 1
ATOM 1584 N N . SER A 1 198 ? -21.700 -0.339 29.663 1.00 95.00 198 SER A N 1
ATOM 1585 C CA . SER A 1 198 ? -22.853 -1.124 30.106 1.00 95.00 198 SER A CA 1
ATOM 1586 C C . SER A 1 198 ? -23.871 -1.329 28.988 1.00 95.00 198 SER A C 1
ATOM 1588 O O . SER A 1 198 ? -24.364 -2.441 28.836 1.00 95.00 198 SER A O 1
ATOM 1590 N N . LYS A 1 199 ? -24.186 -0.288 28.205 1.00 94.31 199 LYS A N 1
ATOM 1591 C CA . LYS A 1 199 ? -25.135 -0.389 27.087 1.00 94.31 199 LYS A CA 1
ATOM 1592 C C . LYS A 1 199 ? -24.614 -1.266 25.954 1.00 94.31 199 LYS A C 1
ATOM 1594 O O . LYS A 1 199 ? -25.411 -1.945 25.332 1.00 94.31 199 LYS A O 1
ATOM 1599 N N . LEU A 1 200 ? -23.309 -1.237 25.678 1.00 94.06 200 LEU A N 1
ATOM 1600 C CA . LEU A 1 200 ? -22.661 -2.057 24.645 1.00 94.06 200 LEU A CA 1
ATOM 1601 C C . LEU A 1 200 ? -22.294 -3.466 25.125 1.00 94.06 200 LEU A C 1
ATOM 1603 O O . LEU A 1 200 ? -21.754 -4.238 24.336 1.00 94.06 200 LEU A O 1
ATOM 1607 N N . GLU A 1 201 ? -22.534 -3.771 26.403 1.00 93.38 201 GLU A N 1
ATOM 1608 C CA . GLU A 1 201 ? -22.173 -5.038 27.046 1.00 93.38 201 GLU A CA 1
ATOM 1609 C C . GLU A 1 201 ? -20.695 -5.417 26.824 1.00 93.38 201 GLU A C 1
ATOM 1611 O O . GLU A 1 201 ? -20.358 -6.566 26.540 1.00 93.38 201 GLU A O 1
ATOM 1616 N N . CYS A 1 202 ? -19.786 -4.440 26.926 1.00 94.06 202 CYS A N 1
ATOM 1617 C CA . CYS A 1 202 ? -18.368 -4.650 26.632 1.00 94.06 202 CYS A CA 1
ATOM 1618 C C . CYS A 1 202 ? -17.428 -4.025 27.666 1.00 94.06 202 CYS A C 1
ATOM 1620 O O . CYS A 1 202 ? -17.797 -3.134 28.432 1.00 94.06 202 CYS A O 1
ATOM 1622 N N . ASP A 1 203 ? -16.185 -4.509 27.681 1.00 95.44 203 ASP A N 1
ATOM 1623 C CA . ASP A 1 203 ? -15.121 -3.949 28.507 1.00 95.44 203 ASP A CA 1
ATOM 1624 C C . ASP A 1 203 ? -14.387 -2.792 27.806 1.00 95.44 203 ASP A C 1
ATOM 1626 O O . ASP A 1 203 ? -14.586 -2.492 26.624 1.00 95.44 203 ASP A O 1
ATOM 1630 N N . ILE A 1 204 ? -13.497 -2.133 28.548 1.00 96.25 204 ILE A N 1
ATOM 1631 C CA . ILE A 1 204 ? -12.749 -0.982 28.040 1.00 96.25 204 ILE A CA 1
ATOM 1632 C C . ILE A 1 204 ? -11.781 -1.335 26.900 1.00 96.25 204 ILE A C 1
ATOM 1634 O O . ILE A 1 204 ? -11.487 -0.495 26.045 1.00 96.25 204 ILE A O 1
ATOM 1638 N N . GLU A 1 205 ? -11.277 -2.569 26.861 1.00 96.06 205 GLU A N 1
ATOM 1639 C CA . GLU A 1 205 ? -10.346 -3.034 25.832 1.00 96.06 205 GLU A CA 1
ATOM 1640 C C . GLU A 1 205 ? -11.084 -3.224 24.500 1.00 96.06 205 GLU A C 1
ATOM 1642 O O . GLU A 1 205 ? -10.603 -2.794 23.447 1.00 96.06 205 GLU A O 1
ATOM 1647 N N . PHE A 1 206 ? -12.281 -3.806 24.548 1.00 95.38 206 PHE A N 1
ATOM 1648 C CA . PHE A 1 206 ? -13.180 -3.952 23.413 1.00 95.38 206 PHE A CA 1
ATOM 1649 C C . PHE A 1 206 ? -13.719 -2.596 22.947 1.00 95.38 206 PHE A C 1
ATOM 1651 O O . PHE A 1 206 ? -13.663 -2.298 21.755 1.00 95.38 206 PHE A O 1
ATOM 1658 N N . TYR A 1 207 ? -14.125 -1.723 23.870 1.00 95.62 207 TYR A N 1
ATOM 1659 C CA . TYR A 1 207 ? -14.529 -0.351 23.552 1.00 95.62 207 TYR A CA 1
ATOM 1660 C C . TYR A 1 207 ? -13.427 0.427 22.824 1.00 95.62 207 TYR A C 1
ATOM 1662 O O . TYR A 1 207 ? -13.672 1.083 21.813 1.00 95.62 207 TYR A O 1
ATOM 1670 N N . THR A 1 208 ? -12.177 0.288 23.272 1.00 96.12 208 THR A N 1
ATOM 1671 C CA . THR A 1 208 ? -11.018 0.894 22.599 1.00 96.12 208 THR A CA 1
ATOM 1672 C C . THR A 1 208 ? -10.870 0.380 21.157 1.00 96.12 208 THR A C 1
ATOM 1674 O O . THR A 1 208 ? -10.563 1.144 20.237 1.00 96.12 208 THR A O 1
ATOM 1677 N N . ARG A 1 209 ? -11.113 -0.917 20.924 1.00 96.12 209 ARG A N 1
ATOM 1678 C CA . ARG A 1 209 ? -11.130 -1.495 19.570 1.00 96.12 209 ARG A CA 1
ATOM 1679 C C . ARG A 1 209 ? -12.314 -0.987 18.741 1.00 96.12 209 ARG A C 1
ATOM 1681 O O . ARG A 1 209 ? -12.132 -0.792 17.540 1.00 96.12 209 ARG A O 1
ATOM 1688 N N . LEU A 1 210 ? -13.485 -0.734 19.338 1.00 95.44 210 LEU A N 1
ATOM 1689 C CA . LEU A 1 210 ? -14.637 -0.115 18.660 1.00 95.44 210 LEU A CA 1
ATOM 1690 C C . LEU A 1 210 ? -14.315 1.310 18.205 1.00 95.44 210 LEU A C 1
ATOM 1692 O O . LEU A 1 210 ? -14.549 1.641 17.041 1.00 95.44 210 LEU A O 1
ATOM 1696 N N . GLN A 1 211 ? -13.695 2.120 19.071 1.00 95.44 211 GLN A N 1
ATOM 1697 C CA . GLN A 1 211 ? -13.232 3.466 18.717 1.00 95.44 211 GLN A CA 1
ATOM 1698 C C . GLN A 1 211 ? -12.302 3.427 17.500 1.00 95.44 211 GLN A C 1
ATOM 1700 O O . GLN A 1 211 ? -12.511 4.164 16.540 1.00 95.44 211 GLN A O 1
ATOM 1705 N N . LEU A 1 212 ? -11.318 2.523 17.500 1.00 96.75 212 LEU A N 1
ATOM 1706 C CA . LEU A 1 212 ? -10.422 2.348 16.359 1.00 96.75 212 LEU A CA 1
ATOM 1707 C C . LEU A 1 212 ? -11.175 1.890 15.106 1.00 96.75 212 LEU A C 1
ATOM 1709 O O . LEU A 1 212 ? -11.084 2.530 14.061 1.00 96.75 212 LEU A O 1
ATOM 1713 N N . THR A 1 213 ? -11.920 0.789 15.215 1.00 96.00 213 THR A N 1
ATOM 1714 C CA . THR A 1 213 ? -12.601 0.146 14.085 1.00 96.00 213 THR A CA 1
ATOM 1715 C C . THR A 1 213 ? -13.563 1.122 13.422 1.00 96.00 213 THR A C 1
ATOM 1717 O O . THR A 1 213 ? -13.467 1.345 12.221 1.00 96.00 213 THR A O 1
ATOM 1720 N N . SER A 1 214 ? -14.415 1.795 14.197 1.00 94.44 214 SER A N 1
ATOM 1721 C CA . SER A 1 214 ? -15.404 2.748 13.678 1.00 94.44 214 SER A CA 1
ATOM 1722 C C . SER A 1 214 ? -14.803 3.885 12.841 1.00 94.44 214 SER A C 1
ATOM 1724 O O . SER A 1 214 ? -15.495 4.398 11.961 1.00 94.44 214 SER A O 1
ATOM 1726 N N . LYS A 1 215 ? -13.539 4.256 13.103 1.00 95.12 215 LYS A N 1
ATOM 1727 C CA . LYS A 1 215 ? -12.818 5.353 12.446 1.00 95.12 215 LYS A CA 1
ATOM 1728 C C . LYS A 1 215 ? -12.061 4.942 11.190 1.00 95.12 215 LYS A C 1
ATOM 1730 O O . LYS A 1 215 ? -11.851 5.791 10.331 1.00 95.12 215 LYS A O 1
ATOM 1735 N N . ILE A 1 216 ? -11.602 3.695 11.089 1.00 96.62 216 ILE A N 1
ATOM 1736 C CA . ILE A 1 216 ? -10.725 3.276 9.979 1.00 96.62 216 ILE A CA 1
ATOM 1737 C C . ILE A 1 216 ? -11.279 2.139 9.130 1.00 96.62 216 ILE A C 1
ATOM 1739 O O . ILE A 1 216 ? -10.653 1.806 8.129 1.00 96.62 216 ILE A O 1
ATOM 1743 N N . PHE A 1 217 ? -12.408 1.532 9.514 1.00 94.31 217 PHE A N 1
ATOM 1744 C CA . PHE A 1 217 ? -12.935 0.323 8.877 1.00 94.31 217 PHE A CA 1
ATOM 1745 C C . PHE A 1 217 ? -13.065 0.452 7.354 1.00 94.31 217 PHE A C 1
ATOM 1747 O O . PHE A 1 217 ? -12.530 -0.383 6.628 1.00 94.31 217 PHE A O 1
ATOM 1754 N N . ASP A 1 218 ? -13.702 1.524 6.880 1.00 93.19 218 ASP A N 1
ATOM 1755 C CA . ASP A 1 218 ? -14.013 1.704 5.456 1.00 93.19 218 ASP A CA 1
ATOM 1756 C C . ASP A 1 218 ? -12.751 1.817 4.587 1.00 93.19 218 ASP A C 1
ATOM 1758 O O . ASP A 1 218 ? -12.730 1.352 3.450 1.00 93.19 218 ASP A O 1
ATOM 1762 N N . ASP A 1 219 ? -11.670 2.377 5.134 1.00 96.81 219 ASP A N 1
ATOM 1763 C CA . ASP A 1 219 ? -10.400 2.512 4.423 1.00 96.81 219 ASP A CA 1
ATOM 1764 C C . ASP A 1 219 ? -9.505 1.281 4.582 1.00 96.81 219 ASP A C 1
ATOM 1766 O O . ASP A 1 219 ? -8.810 0.891 3.647 1.00 96.81 219 ASP A O 1
ATOM 1770 N N . ILE A 1 220 ? -9.486 0.655 5.762 1.00 96.06 220 ILE A N 1
ATOM 1771 C CA . ILE A 1 220 ? -8.586 -0.472 6.036 1.00 96.06 220 ILE A CA 1
ATOM 1772 C C . ILE A 1 220 ? -9.076 -1.779 5.405 1.00 96.06 220 ILE A C 1
ATOM 1774 O O . ILE A 1 220 ? -8.266 -2.675 5.159 1.00 96.06 220 ILE A O 1
ATOM 1778 N N . ILE A 1 221 ? -10.375 -1.891 5.101 1.00 93.94 221 ILE A N 1
ATOM 1779 C CA . ILE A 1 221 ? -10.967 -3.101 4.517 1.00 93.94 221 ILE A CA 1
ATOM 1780 C C . ILE A 1 221 ? -10.375 -3.443 3.143 1.00 93.94 221 ILE A C 1
ATOM 1782 O O . ILE A 1 221 ? -10.289 -4.619 2.793 1.00 93.94 221 ILE A O 1
ATOM 1786 N N . ILE A 1 222 ? -9.865 -2.456 2.396 1.00 94.44 222 ILE A N 1
ATOM 1787 C CA . ILE A 1 222 ? -9.190 -2.699 1.108 1.00 94.44 222 ILE A CA 1
ATOM 1788 C C . ILE A 1 222 ? -7.891 -3.513 1.267 1.00 94.44 222 ILE A C 1
ATOM 1790 O O . ILE A 1 222 ? -7.382 -4.061 0.289 1.00 94.44 222 ILE A O 1
ATOM 1794 N N . PHE A 1 223 ? -7.367 -3.596 2.496 1.00 96.00 223 PHE A N 1
ATOM 1795 C CA . PHE A 1 223 ? -6.173 -4.347 2.890 1.00 96.00 223 PHE A CA 1
ATOM 1796 C C . PHE A 1 223 ? -6.502 -5.575 3.755 1.00 96.00 223 PHE A C 1
ATOM 1798 O O . PHE A 1 223 ? -5.609 -6.132 4.398 1.00 96.00 223 PHE A O 1
ATOM 1805 N N . LYS A 1 224 ? -7.775 -5.993 3.826 1.00 92.69 224 LYS A N 1
ATOM 1806 C CA . LYS A 1 224 ? -8.223 -7.083 4.709 1.00 92.69 224 LYS A CA 1
ATOM 1807 C C . LYS A 1 224 ? -7.373 -8.345 4.536 1.00 92.69 224 LYS A C 1
ATOM 1809 O O . LYS A 1 224 ? -6.780 -8.820 5.502 1.00 92.69 224 LYS A O 1
ATOM 1814 N N . ASP A 1 225 ? -7.252 -8.801 3.294 1.00 94.69 225 ASP A N 1
ATOM 1815 C CA . ASP A 1 225 ? -6.609 -10.073 2.946 1.00 94.69 225 ASP A CA 1
ATOM 1816 C C . ASP A 1 225 ? -5.245 -9.884 2.258 1.00 94.69 225 ASP A C 1
ATOM 1818 O O . ASP A 1 225 ? -4.605 -10.845 1.841 1.00 94.69 225 ASP A O 1
ATOM 1822 N N . ILE A 1 226 ? -4.778 -8.638 2.143 1.00 96.75 226 ILE A N 1
ATOM 1823 C CA . ILE A 1 226 ? -3.559 -8.284 1.415 1.00 96.75 226 ILE A CA 1
ATOM 1824 C C . ILE A 1 226 ? -2.819 -7.136 2.100 1.00 96.75 226 ILE A C 1
ATOM 1826 O O . ILE A 1 226 ? -3.426 -6.221 2.652 1.00 96.75 226 ILE A O 1
ATOM 1830 N N . SER A 1 227 ? -1.488 -7.168 2.072 1.00 97.25 227 SER A N 1
ATOM 1831 C CA . SER A 1 227 ? -0.678 -6.079 2.626 1.00 97.25 227 SER A CA 1
ATOM 1832 C C . SER A 1 227 ? -0.660 -4.851 1.713 1.00 97.25 227 SER A C 1
ATOM 1834 O O . SER A 1 227 ? -0.887 -4.961 0.508 1.00 97.25 227 SER A O 1
ATOM 1836 N N . LEU A 1 228 ? -0.326 -3.674 2.255 1.00 96.31 228 LEU A N 1
ATOM 1837 C CA . LEU A 1 228 ? -0.133 -2.465 1.443 1.00 96.31 228 LEU A CA 1
ATOM 1838 C C . LEU A 1 228 ? 0.914 -2.694 0.346 1.00 96.31 228 LEU A C 1
ATOM 1840 O O . LEU A 1 228 ? 0.698 -2.315 -0.803 1.00 96.31 228 LEU A O 1
ATOM 1844 N N . LYS A 1 229 ? 2.051 -3.311 0.693 1.00 94.75 229 LYS A N 1
ATOM 1845 C CA . LYS A 1 229 ? 3.108 -3.600 -0.284 1.00 94.75 229 LYS A CA 1
ATOM 1846 C C . LYS A 1 229 ? 2.613 -4.524 -1.385 1.00 94.75 229 LYS A C 1
ATOM 1848 O O . LYS A 1 229 ? 2.863 -4.233 -2.547 1.00 94.75 229 LYS A O 1
ATOM 1853 N N . GLU A 1 230 ? 1.893 -5.584 -1.032 1.00 95.25 230 GLU A N 1
ATOM 1854 C CA . GLU A 1 230 ? 1.406 -6.523 -2.038 1.00 95.25 230 GLU A CA 1
ATOM 1855 C C . GLU A 1 230 ? 0.322 -5.893 -2.915 1.00 95.25 230 GLU A C 1
ATOM 1857 O O . GLU A 1 230 ? 0.382 -6.026 -4.131 1.00 95.25 230 GLU A O 1
ATOM 1862 N N . LYS A 1 231 ? -0.566 -5.066 -2.349 1.00 95.06 231 LYS A N 1
ATOM 1863 C CA . LYS A 1 231 ? -1.542 -4.297 -3.133 1.00 95.06 231 LYS A CA 1
ATOM 1864 C C . LYS A 1 231 ? -0.873 -3.358 -4.140 1.00 95.06 231 LYS A C 1
ATOM 1866 O O . LYS A 1 231 ? -1.321 -3.228 -5.277 1.00 95.06 231 LYS A O 1
ATOM 1871 N N . LEU A 1 232 ? 0.216 -2.703 -3.733 1.00 93.44 232 LEU A N 1
ATOM 1872 C CA . LEU A 1 232 ? 1.015 -1.867 -4.627 1.00 93.44 232 LEU A CA 1
ATOM 1873 C C . LEU A 1 232 ? 1.750 -2.703 -5.680 1.00 93.44 232 LEU A C 1
ATOM 1875 O O . LEU A 1 232 ? 1.842 -2.260 -6.821 1.00 93.44 232 LEU A O 1
ATOM 1879 N N . ASN A 1 233 ? 2.247 -3.891 -5.323 1.00 93.56 233 ASN A N 1
ATOM 1880 C CA . ASN A 1 233 ? 2.889 -4.824 -6.250 1.00 93.56 233 ASN A CA 1
ATOM 1881 C C . ASN A 1 233 ? 1.911 -5.321 -7.320 1.00 93.56 233 ASN A C 1
ATOM 1883 O O . ASN A 1 233 ? 2.233 -5.244 -8.502 1.00 93.56 233 ASN A O 1
ATOM 1887 N N . GLU A 1 234 ? 0.710 -5.758 -6.933 1.00 92.44 234 GLU A N 1
ATOM 1888 C CA . GLU A 1 234 ? -0.368 -6.129 -7.860 1.00 92.44 234 GLU A CA 1
ATOM 1889 C C . GLU A 1 234 ? -0.659 -4.997 -8.846 1.00 92.44 234 GLU A C 1
ATOM 1891 O O . GLU A 1 234 ? -0.683 -5.213 -10.058 1.00 92.44 234 GLU A O 1
ATOM 1896 N N . LEU A 1 235 ? -0.812 -3.771 -8.330 1.00 91.31 235 LEU A N 1
ATOM 1897 C CA . LEU A 1 235 ? -1.080 -2.602 -9.156 1.00 91.31 235 LEU A CA 1
ATOM 1898 C C . LEU A 1 235 ? 0.019 -2.390 -10.196 1.00 91.31 235 LEU A C 1
ATOM 1900 O O . LEU A 1 235 ? -0.275 -2.256 -11.382 1.00 91.31 235 LEU A O 1
ATOM 1904 N N . VAL A 1 236 ? 1.285 -2.368 -9.777 1.00 91.00 236 VAL A N 1
ATOM 1905 C CA . VAL A 1 236 ? 2.370 -2.127 -10.728 1.00 91.00 236 VAL A CA 1
ATOM 1906 C C . VAL A 1 236 ? 2.516 -3.287 -11.719 1.00 91.00 236 VAL A C 1
ATOM 1908 O O . VAL A 1 236 ? 2.892 -3.058 -12.864 1.00 91.00 236 VAL A O 1
ATOM 1911 N N . ARG A 1 237 ? 2.245 -4.533 -11.310 1.00 91.06 237 ARG A N 1
ATOM 1912 C CA . ARG A 1 237 ? 2.334 -5.713 -12.189 1.00 91.06 237 ARG A CA 1
ATOM 1913 C C . ARG A 1 237 ? 1.216 -5.734 -13.231 1.00 91.06 237 ARG A C 1
ATOM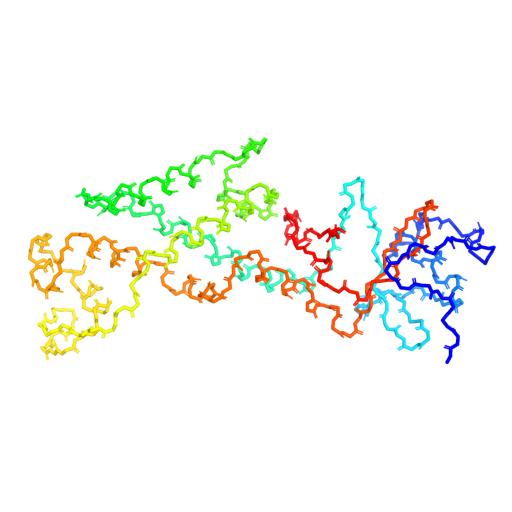 1915 O O . ARG A 1 237 ? 1.458 -6.173 -14.350 1.00 91.06 237 ARG A O 1
ATOM 1922 N N . SER A 1 238 ? 0.031 -5.219 -12.894 1.00 88.94 238 SER A N 1
ATOM 1923 C CA . SER A 1 238 ? -1.156 -5.246 -13.763 1.00 88.94 238 SER A CA 1
ATOM 1924 C C . SER A 1 238 ? -0.975 -4.550 -15.123 1.00 88.94 238 SER A C 1
ATOM 1926 O O . SER A 1 238 ? -1.620 -4.928 -16.098 1.00 88.94 238 SER A O 1
ATOM 1928 N N . ILE A 1 239 ? -0.044 -3.597 -15.214 1.00 86.38 239 ILE A N 1
ATOM 1929 C CA . ILE A 1 239 ? 0.291 -2.862 -16.449 1.00 86.38 239 ILE A CA 1
ATOM 1930 C C . ILE A 1 239 ? 0.944 -3.778 -17.487 1.00 86.38 239 ILE A C 1
ATOM 1932 O O . ILE A 1 239 ? 0.858 -3.547 -18.685 1.00 86.38 239 ILE A O 1
ATOM 1936 N N . PHE A 1 240 ? 1.619 -4.829 -17.028 1.00 88.06 240 PHE A N 1
ATOM 1937 C CA . PHE A 1 240 ? 2.399 -5.727 -17.872 1.00 88.06 240 PHE A CA 1
ATOM 1938 C C . PHE A 1 240 ? 1.642 -7.023 -18.181 1.00 88.06 240 PHE A C 1
ATOM 1940 O O . PHE A 1 240 ? 2.245 -8.074 -18.387 1.00 88.06 240 PHE A O 1
ATOM 1947 N N . THR A 1 241 ? 0.307 -6.967 -18.177 1.00 86.38 241 THR A N 1
ATOM 1948 C CA . THR A 1 241 ? -0.551 -8.120 -18.488 1.00 86.38 241 THR A CA 1
ATOM 1949 C C . THR A 1 241 ? -0.526 -8.462 -19.976 1.00 86.38 241 THR A C 1
ATOM 1951 O O . THR A 1 241 ? -0.426 -9.636 -20.326 1.00 86.38 241 THR A O 1
ATOM 1954 N N . ASP A 1 242 ? -0.553 -7.455 -20.851 1.00 88.12 242 ASP A N 1
ATOM 1955 C CA . ASP A 1 242 ? -0.454 -7.603 -22.310 1.00 88.12 242 ASP A CA 1
ATOM 1956 C C . ASP A 1 242 ? 0.798 -6.932 -22.908 1.00 88.12 242 ASP A C 1
ATOM 1958 O O . ASP A 1 242 ? 1.001 -6.954 -24.127 1.00 88.12 242 ASP A O 1
ATOM 1962 N N . ILE A 1 243 ? 1.654 -6.361 -22.054 1.00 90.69 243 ILE A N 1
ATOM 1963 C CA . ILE A 1 243 ? 2.878 -5.650 -22.430 1.00 90.69 243 ILE A CA 1
ATOM 1964 C C . ILE A 1 243 ? 4.080 -6.270 -21.720 1.00 90.69 243 ILE A C 1
ATOM 1966 O O . ILE A 1 243 ? 4.110 -6.419 -20.501 1.00 90.69 243 ILE A O 1
ATOM 1970 N N . LYS A 1 244 ? 5.121 -6.596 -22.484 1.00 92.56 244 LYS A N 1
ATOM 1971 C CA . LYS A 1 244 ? 6.374 -7.135 -21.960 1.00 92.56 244 LYS A CA 1
ATOM 1972 C C . LYS A 1 244 ? 7.286 -6.009 -21.491 1.00 92.56 244 LYS A C 1
ATOM 1974 O O . LYS A 1 244 ? 7.711 -5.176 -22.288 1.00 92.56 244 LYS A O 1
ATOM 1979 N N . LEU A 1 245 ? 7.659 -6.025 -20.216 1.00 93.56 245 LEU A N 1
ATOM 1980 C CA . LEU A 1 245 ? 8.689 -5.133 -19.693 1.00 93.56 245 LEU A CA 1
ATOM 1981 C C . LEU A 1 245 ? 10.067 -5.527 -20.239 1.00 93.56 245 LEU A C 1
ATOM 1983 O O . LEU A 1 245 ? 10.502 -6.672 -20.097 1.00 93.56 245 LEU A O 1
ATOM 1987 N N . VAL A 1 246 ? 10.806 -4.564 -20.782 1.00 94.75 246 VAL A N 1
ATOM 1988 C CA . VAL A 1 246 ? 12.192 -4.748 -21.212 1.00 94.75 246 VAL A CA 1
ATOM 1989 C C . VAL A 1 246 ? 13.086 -3.702 -20.576 1.00 94.75 246 VAL A C 1
ATOM 1991 O O . VAL A 1 246 ? 12.975 -2.503 -20.823 1.00 94.75 246 VAL A O 1
ATOM 1994 N N . LEU A 1 247 ? 14.028 -4.170 -19.761 1.00 94.88 247 LEU A N 1
ATOM 1995 C CA . LEU A 1 247 ? 15.017 -3.293 -19.157 1.00 94.88 247 LEU A CA 1
ATOM 1996 C C . LEU A 1 247 ? 16.176 -3.050 -20.107 1.00 94.88 247 LEU A C 1
ATOM 1998 O O . LEU A 1 247 ? 16.684 -3.987 -20.720 1.00 94.88 247 LEU A O 1
ATOM 2002 N N . VAL A 1 248 ? 16.651 -1.811 -20.168 1.00 95.19 248 VAL A N 1
ATOM 2003 C CA . VAL A 1 248 ? 17.810 -1.435 -20.984 1.00 95.19 248 VAL A CA 1
ATOM 2004 C C . VAL A 1 248 ? 18.899 -0.790 -20.141 1.00 95.19 248 VAL A C 1
ATOM 2006 O O . VAL A 1 248 ? 18.647 -0.049 -19.187 1.00 95.19 248 VAL A O 1
ATOM 2009 N N . HIS A 1 249 ? 20.144 -1.083 -20.501 1.00 94.12 249 HIS A N 1
ATOM 2010 C CA . HIS A 1 249 ? 21.328 -0.542 -19.856 1.00 94.12 249 HIS A CA 1
ATOM 2011 C C . HIS A 1 249 ? 22.422 -0.306 -20.894 1.00 94.12 249 HIS A C 1
ATOM 2013 O O . HIS A 1 249 ? 22.699 -1.164 -21.734 1.00 94.12 249 HIS A O 1
ATOM 2019 N N . LYS A 1 250 ? 23.109 0.837 -20.787 1.00 92.75 250 LYS A N 1
ATOM 2020 C CA . LYS A 1 250 ? 24.145 1.256 -21.739 1.00 92.75 250 LYS A CA 1
ATOM 2021 C C . LYS A 1 250 ? 25.185 0.162 -21.994 1.00 92.75 250 LYS A C 1
ATOM 2023 O O . LYS A 1 250 ? 25.414 -0.184 -23.146 1.00 92.75 250 LYS A O 1
ATOM 2028 N N . ASP A 1 251 ? 25.745 -0.405 -20.927 1.00 92.31 251 ASP A N 1
ATOM 2029 C CA . ASP A 1 251 ? 26.842 -1.378 -21.045 1.00 92.31 251 ASP A CA 1
ATOM 2030 C C . ASP A 1 251 ? 26.393 -2.850 -21.028 1.00 92.31 251 ASP A C 1
ATOM 2032 O O . ASP A 1 251 ? 27.044 -3.691 -21.640 1.00 92.31 251 ASP A O 1
ATOM 2036 N N . LYS A 1 252 ? 25.280 -3.186 -20.356 1.00 93.75 252 LYS A N 1
ATOM 2037 C CA . LYS A 1 252 ? 24.829 -4.582 -20.198 1.00 93.75 252 LYS A CA 1
ATOM 2038 C C . LYS A 1 252 ? 23.956 -5.076 -21.351 1.00 93.75 252 LYS A C 1
ATOM 2040 O O . LYS A 1 252 ? 23.845 -6.285 -21.528 1.00 93.75 252 LYS A O 1
ATOM 2045 N N . GLY A 1 253 ? 23.336 -4.175 -22.116 1.00 95.19 253 GLY A N 1
ATOM 2046 C CA . GLY A 1 253 ? 22.400 -4.552 -23.170 1.00 95.19 253 GLY A CA 1
ATOM 2047 C C . GLY A 1 253 ? 20.938 -4.392 -22.763 1.00 95.19 253 GLY A C 1
ATOM 2048 O O . GLY A 1 253 ? 20.573 -3.415 -22.106 1.00 95.19 253 GLY A O 1
ATOM 2049 N N . PHE A 1 254 ? 20.112 -5.368 -23.132 1.00 96.38 254 PHE A N 1
ATOM 2050 C CA . PHE A 1 254 ? 18.683 -5.402 -22.821 1.00 96.38 254 PHE A CA 1
ATOM 2051 C C . PHE A 1 254 ? 18.274 -6.712 -22.138 1.00 96.38 254 PHE A C 1
ATOM 2053 O O . PHE A 1 254 ? 18.854 -7.771 -22.382 1.00 96.38 254 PHE A O 1
ATOM 2060 N N . LYS A 1 255 ? 17.272 -6.653 -21.265 1.00 95.50 255 LYS A N 1
ATOM 2061 C CA . LYS A 1 255 ? 16.778 -7.788 -20.481 1.00 95.50 255 LYS A CA 1
ATOM 2062 C C . LYS A 1 255 ? 15.246 -7.804 -20.520 1.00 95.50 255 LYS A C 1
ATOM 2064 O O . LYS A 1 255 ? 14.620 -7.060 -19.764 1.00 95.50 255 LYS A O 1
ATOM 2069 N N . PRO A 1 256 ? 14.641 -8.633 -21.388 1.00 94.75 256 PRO A N 1
ATOM 2070 C CA . PRO A 1 256 ? 13.202 -8.865 -21.382 1.00 94.75 256 PRO A CA 1
ATOM 2071 C C . PRO A 1 256 ? 12.795 -9.596 -20.105 1.00 94.75 256 PRO A C 1
ATOM 2073 O O . PRO A 1 256 ? 13.411 -10.601 -19.744 1.00 94.75 256 PRO A O 1
ATOM 2076 N N . ILE A 1 257 ? 11.784 -9.082 -19.415 1.00 92.88 257 ILE A N 1
ATOM 2077 C CA . ILE A 1 257 ? 11.260 -9.634 -18.169 1.00 92.88 257 ILE A CA 1
ATOM 2078 C C . ILE A 1 257 ? 9.999 -10.430 -18.489 1.00 92.88 257 ILE A C 1
ATOM 2080 O O . ILE A 1 257 ? 9.115 -9.969 -19.201 1.00 92.88 257 ILE A O 1
ATOM 2084 N N . THR A 1 258 ? 9.956 -11.656 -17.985 1.00 89.31 258 THR A N 1
ATOM 2085 C CA . THR A 1 258 ? 8.800 -12.562 -18.101 1.00 89.31 258 THR A CA 1
ATOM 2086 C C . THR A 1 258 ? 8.326 -13.055 -16.743 1.00 89.31 258 THR A C 1
ATOM 2088 O O . THR A 1 258 ? 7.168 -13.422 -16.602 1.00 89.31 258 THR A O 1
ATOM 2091 N N . ASP A 1 259 ? 9.211 -13.036 -15.747 1.00 87.56 259 ASP A N 1
ATOM 2092 C CA . ASP A 1 259 ? 8.863 -13.305 -14.361 1.00 87.56 259 ASP A CA 1
ATOM 2093 C C . ASP A 1 259 ? 8.518 -11.980 -13.667 1.00 87.56 259 ASP A C 1
ATOM 2095 O O . ASP A 1 259 ? 9.401 -11.182 -13.338 1.00 87.56 259 ASP A O 1
ATOM 2099 N N . MET A 1 260 ? 7.217 -11.724 -13.522 1.00 85.88 260 MET A N 1
ATOM 2100 C CA . MET A 1 260 ? 6.692 -10.493 -12.927 1.00 85.88 260 MET A CA 1
ATOM 2101 C C . MET A 1 260 ? 6.747 -10.499 -11.395 1.00 85.88 260 MET A C 1
ATOM 2103 O O . MET A 1 260 ? 6.650 -9.429 -10.788 1.00 85.88 260 MET A O 1
ATOM 2107 N N . ASP A 1 261 ? 6.974 -11.652 -10.761 1.00 86.50 261 ASP A N 1
ATOM 2108 C CA . ASP A 1 261 ? 7.111 -11.738 -9.303 1.00 86.50 261 ASP A CA 1
ATOM 2109 C C . ASP A 1 261 ? 8.418 -11.094 -8.830 1.00 86.50 261 ASP A C 1
ATOM 2111 O O . ASP A 1 261 ? 8.493 -10.551 -7.725 1.00 86.50 261 ASP A O 1
ATOM 2115 N N . LEU A 1 262 ? 9.416 -11.024 -9.719 1.00 83.56 262 LEU A N 1
ATOM 2116 C CA . LEU A 1 262 ? 10.660 -10.291 -9.492 1.00 83.56 262 LEU A CA 1
ATOM 2117 C C . LEU A 1 262 ? 10.450 -8.782 -9.337 1.00 83.56 262 LEU A C 1
ATOM 2119 O O . LEU A 1 262 ? 11.338 -8.095 -8.845 1.00 83.56 262 LEU A O 1
ATOM 2123 N N . PHE A 1 263 ? 9.313 -8.246 -9.769 1.00 86.56 263 PHE A N 1
ATOM 2124 C CA . PHE A 1 263 ? 9.054 -6.818 -9.851 1.00 86.56 263 PHE A CA 1
ATOM 2125 C C . PHE A 1 263 ? 8.161 -6.334 -8.704 1.00 86.56 263 PHE A C 1
ATOM 2127 O O . PHE A 1 263 ? 7.125 -6.932 -8.411 1.00 86.56 263 PHE A O 1
ATOM 2134 N N . TYR A 1 264 ? 8.567 -5.238 -8.053 1.00 91.94 264 TYR A N 1
ATOM 2135 C CA . TYR A 1 264 ? 7.870 -4.701 -6.881 1.00 91.94 264 TYR A CA 1
ATOM 2136 C C . TYR A 1 264 ? 7.934 -3.169 -6.785 1.00 91.94 264 TYR A C 1
ATOM 2138 O O . TYR A 1 264 ? 8.867 -2.521 -7.280 1.00 91.94 264 TYR A O 1
ATOM 2146 N N . CYS A 1 265 ? 6.953 -2.581 -6.095 1.00 92.88 265 CYS A N 1
ATOM 2147 C CA . CYS A 1 265 ? 6.922 -1.156 -5.773 1.00 92.88 265 CYS A CA 1
ATOM 2148 C C . CYS A 1 265 ? 7.862 -0.862 -4.593 1.00 92.88 265 CYS A C 1
ATOM 2150 O O . CYS A 1 265 ? 7.581 -1.189 -3.440 1.00 92.88 265 CYS A O 1
ATOM 2152 N N . ASN A 1 266 ? 8.994 -0.217 -4.869 1.00 92.38 266 ASN A N 1
ATOM 2153 C CA . ASN A 1 266 ? 10.032 0.043 -3.873 1.00 92.38 266 ASN A CA 1
ATOM 2154 C C . ASN A 1 266 ? 9.787 1.332 -3.077 1.00 92.38 266 ASN A C 1
ATOM 2156 O O . ASN A 1 266 ? 10.017 1.378 -1.871 1.00 92.38 266 ASN A O 1
ATOM 2160 N N . ARG A 1 267 ? 9.405 2.410 -3.761 1.00 90.25 267 ARG A N 1
ATOM 2161 C CA . ARG A 1 267 ? 9.196 3.737 -3.165 1.00 90.25 267 ARG A CA 1
ATOM 2162 C C . ARG A 1 267 ? 8.286 4.572 -4.053 1.00 90.25 267 ARG A C 1
ATOM 2164 O O . ARG A 1 267 ? 7.886 4.123 -5.121 1.00 90.25 267 ARG A O 1
ATOM 2171 N N . ILE A 1 268 ? 8.005 5.796 -3.636 1.00 87.75 268 ILE A N 1
ATOM 2172 C CA . ILE A 1 268 ? 7.134 6.717 -4.362 1.00 87.75 268 ILE A CA 1
ATOM 2173 C C . ILE A 1 268 ? 7.908 8.004 -4.562 1.00 87.75 268 ILE A C 1
ATOM 2175 O O . ILE A 1 268 ? 8.446 8.549 -3.598 1.00 87.75 268 ILE A O 1
ATOM 2179 N N . THR A 1 269 ? 7.978 8.471 -5.805 1.00 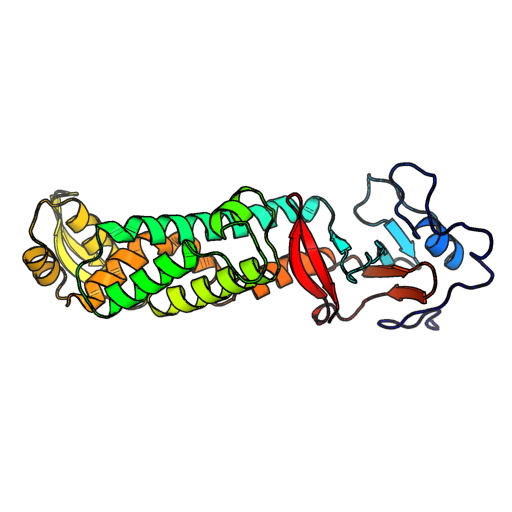86.38 269 THR A N 1
ATOM 2180 C CA . THR A 1 269 ? 8.639 9.738 -6.122 1.00 86.38 269 THR A CA 1
ATOM 2181 C C . THR A 1 269 ? 7.803 10.521 -7.114 1.00 86.38 269 THR A C 1
ATOM 2183 O O . THR A 1 269 ? 7.408 9.954 -8.137 1.00 86.38 269 THR A O 1
ATOM 2186 N N . SER A 1 270 ? 7.604 11.813 -6.872 1.00 83.00 270 SER A N 1
ATOM 2187 C CA . SER A 1 270 ? 6.928 12.709 -7.820 1.00 83.00 270 SER A CA 1
ATOM 2188 C C . SER A 1 270 ? 5.548 12.189 -8.265 1.00 83.00 270 SER A C 1
ATOM 2190 O O . SER A 1 270 ? 5.244 12.175 -9.458 1.00 83.00 270 SER A O 1
ATOM 2192 N N . GLY A 1 271 ? 4.733 11.685 -7.332 1.00 81.00 271 GLY A N 1
ATOM 2193 C CA . GLY A 1 271 ? 3.380 11.210 -7.661 1.00 81.00 271 GLY A CA 1
ATOM 2194 C C . GLY A 1 271 ? 3.280 9.771 -8.166 1.00 81.00 271 GLY A C 1
ATOM 2195 O O . GLY A 1 271 ? 2.166 9.281 -8.302 1.00 81.00 271 GLY A O 1
ATOM 2196 N N . ASN A 1 272 ? 4.402 9.093 -8.437 1.00 84.81 272 ASN A N 1
ATOM 2197 C CA . ASN A 1 272 ? 4.396 7.808 -9.139 1.00 84.81 272 ASN A CA 1
ATOM 2198 C C . ASN A 1 272 ? 5.173 6.709 -8.395 1.00 84.81 272 ASN A C 1
ATOM 2200 O O . ASN A 1 272 ? 6.207 7.000 -7.769 1.00 84.81 272 ASN A O 1
ATOM 2204 N N . PRO A 1 273 ? 4.739 5.438 -8.517 1.00 88.94 273 PRO A N 1
ATOM 2205 C CA . PRO A 1 273 ? 5.517 4.290 -8.074 1.00 88.94 273 PRO A CA 1
ATOM 2206 C C . PRO A 1 273 ? 6.899 4.246 -8.729 1.00 88.94 273 PRO A C 1
ATOM 2208 O O . PRO A 1 273 ? 7.070 4.429 -9.938 1.00 88.94 273 PRO A O 1
ATOM 2211 N N . ARG A 1 274 ? 7.904 3.966 -7.905 1.00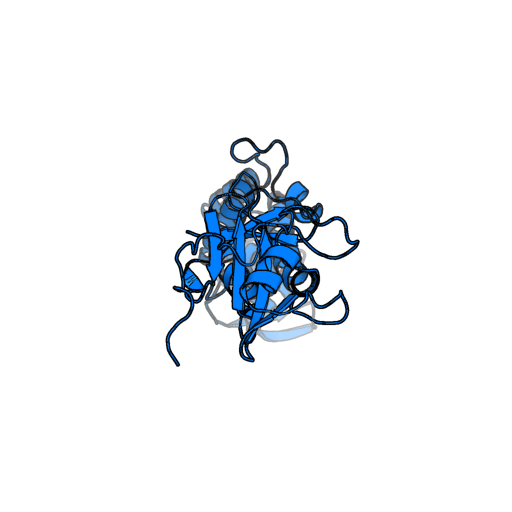 91.00 274 ARG A N 1
ATOM 2212 C CA . ARG A 1 274 ? 9.260 3.619 -8.318 1.00 91.00 274 ARG A CA 1
ATOM 2213 C C . ARG A 1 274 ? 9.477 2.147 -8.068 1.00 91.00 274 ARG A C 1
ATOM 2215 O O . ARG A 1 274 ? 9.431 1.703 -6.919 1.00 91.00 274 ARG A O 1
ATOM 2222 N N . CYS A 1 275 ? 9.799 1.423 -9.124 1.00 92.56 275 CYS A N 1
ATOM 2223 C CA . CYS A 1 275 ? 9.900 -0.020 -9.066 1.00 92.56 275 CYS A CA 1
ATOM 2224 C C . CYS A 1 275 ? 11.337 -0.506 -9.134 1.00 92.56 275 CYS A C 1
ATOM 2226 O O . CYS A 1 275 ? 12.220 0.197 -9.631 1.00 92.56 275 CYS A O 1
ATOM 2228 N N . LYS A 1 276 ? 11.555 -1.714 -8.622 1.00 92.38 276 LYS A N 1
ATOM 2229 C CA . LYS A 1 276 ? 12.819 -2.445 -8.698 1.00 92.38 276 LYS A CA 1
ATOM 2230 C C . LYS A 1 276 ? 12.556 -3.901 -9.060 1.00 92.38 276 LYS A C 1
ATOM 2232 O O . LYS A 1 276 ? 11.418 -4.364 -8.992 1.00 92.38 276 LYS A O 1
ATOM 2237 N N . LEU A 1 277 ? 13.631 -4.583 -9.439 1.00 87.38 277 LEU A N 1
ATOM 2238 C CA . LEU A 1 277 ? 13.676 -6.036 -9.498 1.00 87.38 277 LEU A CA 1
ATOM 2239 C C . LEU A 1 277 ? 14.402 -6.588 -8.264 1.00 87.38 277 LEU A C 1
ATOM 2241 O O . LEU A 1 277 ? 15.338 -5.936 -7.788 1.00 87.38 277 LEU A O 1
ATOM 2245 N N . TYR A 1 278 ? 13.966 -7.751 -7.777 1.00 78.56 278 TYR A N 1
ATOM 2246 C CA . TYR A 1 278 ? 14.708 -8.579 -6.820 1.00 78.56 278 TYR A CA 1
ATOM 2247 C C . TYR A 1 278 ? 16.036 -9.086 -7.402 1.00 78.56 278 TYR A C 1
ATOM 2249 O O . TYR A 1 278 ? 16.131 -9.278 -8.641 1.00 78.56 278 TYR A O 1
#

Radius of gyration: 25.54 Å; chains: 1; bounding box: 63×35×69 Å

pLDDT: mean 90.84, std 7.28, range [43.81, 98.12]